Protein AF-A0A4U8UBH8-F1 (afdb_monomer_lite)

Structure (mmCIF, N/CA/C/O backbone):
data_AF-A0A4U8UBH8-F1
#
_entry.id   AF-A0A4U8UBH8-F1
#
loop_
_atom_site.group_PDB
_atom_site.id
_atom_site.type_symbol
_atom_site.label_atom_id
_atom_site.label_alt_id
_atom_site.label_comp_id
_atom_site.label_asym_id
_atom_site.label_entity_id
_atom_site.label_seq_id
_atom_site.pdbx_PDB_ins_code
_atom_site.Cartn_x
_atom_site.Cartn_y
_atom_site.Cartn_z
_atom_site.occupancy
_atom_site.B_iso_or_equiv
_atom_site.auth_seq_id
_atom_site.auth_comp_id
_atom_site.auth_asym_id
_atom_site.auth_atom_id
_atom_site.pdbx_PDB_model_num
ATOM 1 N N . MET A 1 1 ? -24.296 -61.291 74.585 1.00 35.28 1 MET A N 1
ATOM 2 C CA . MET A 1 1 ? 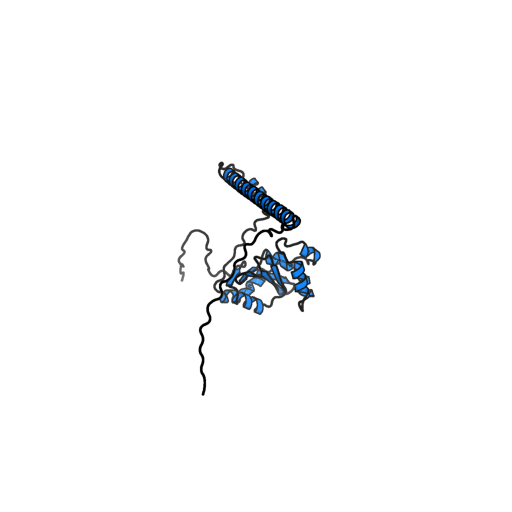-23.088 -61.078 73.759 1.00 35.28 1 MET A CA 1
ATOM 3 C C . MET A 1 1 ? -23.521 -60.636 72.359 1.00 35.28 1 MET A C 1
ATOM 5 O O . MET A 1 1 ? -24.477 -61.209 71.861 1.00 35.28 1 MET A O 1
ATOM 9 N N . SER A 1 2 ? -22.873 -59.578 71.843 1.00 32.22 2 SER A N 1
ATOM 10 C CA . SER A 1 2 ? -22.745 -59.004 70.472 1.00 32.22 2 SER A CA 1
ATOM 11 C C . SER A 1 2 ? -23.643 -59.501 69.316 1.00 32.22 2 SER A C 1
ATOM 13 O O . SER A 1 2 ? -23.723 -60.696 69.083 1.00 32.22 2 SER A O 1
ATOM 15 N N . ALA A 1 3 ? -24.407 -58.633 68.621 1.00 38.88 3 ALA A N 1
ATOM 16 C CA . ALA A 1 3 ? -24.059 -57.712 67.497 1.00 38.88 3 ALA A CA 1
ATOM 17 C C . ALA A 1 3 ? -23.825 -58.435 66.143 1.00 38.88 3 ALA A C 1
ATOM 19 O O . ALA A 1 3 ? -22.920 -59.251 66.042 1.00 38.88 3 ALA A O 1
ATOM 20 N N . THR A 1 4 ? -24.611 -58.214 65.074 1.00 38.31 4 THR A N 1
ATOM 21 C CA . THR A 1 4 ? -24.435 -57.182 64.005 1.00 38.31 4 THR A CA 1
ATOM 22 C C . THR A 1 4 ? -25.568 -57.355 62.948 1.00 38.31 4 THR A C 1
ATOM 24 O O . THR A 1 4 ? -25.901 -58.483 62.618 1.00 38.31 4 THR A O 1
ATOM 27 N N . LYS A 1 5 ? -26.413 -56.356 62.621 1.00 45.94 5 LYS A N 1
ATOM 28 C CA . LYS A 1 5 ? -26.380 -55.302 61.558 1.00 45.94 5 LYS A CA 1
ATOM 29 C C . LYS A 1 5 ? -26.363 -55.753 60.071 1.00 45.94 5 LYS A C 1
ATOM 31 O O . LYS A 1 5 ? -25.320 -56.175 59.601 1.00 45.94 5 LYS A O 1
ATOM 36 N N . ALA A 1 6 ? -27.459 -55.486 59.332 1.00 40.84 6 ALA A N 1
ATOM 37 C CA . ALA A 1 6 ? -27.548 -54.814 58.002 1.00 40.84 6 ALA A CA 1
ATOM 38 C C . ALA A 1 6 ? -29.006 -54.905 57.466 1.00 40.84 6 ALA A C 1
ATOM 40 O O . ALA A 1 6 ? -29.537 -55.994 57.315 1.00 40.84 6 ALA A O 1
ATOM 41 N N . LEU A 1 7 ? -29.788 -53.818 57.459 1.00 37.78 7 LEU A N 1
ATOM 42 C CA . LEU A 1 7 ? -29.986 -52.833 56.376 1.00 37.78 7 LEU A CA 1
ATOM 43 C C . LEU A 1 7 ? -30.902 -53.319 55.227 1.00 37.78 7 LEU A C 1
ATOM 45 O O . LEU A 1 7 ? -30.438 -53.967 54.303 1.00 37.78 7 LEU A O 1
ATOM 49 N N . ASN A 1 8 ? -32.178 -52.912 55.258 1.00 41.53 8 ASN A N 1
ATOM 50 C CA . ASN A 1 8 ? -32.970 -52.577 54.065 1.00 41.53 8 ASN A CA 1
ATOM 51 C C . ASN A 1 8 ? -34.143 -51.662 54.471 1.00 41.53 8 ASN A C 1
ATOM 53 O O . ASN A 1 8 ? -35.082 -52.088 55.139 1.00 41.53 8 ASN A O 1
ATOM 57 N N . LYS A 1 9 ? -34.042 -50.371 54.124 1.00 50.31 9 LYS A N 1
ATOM 58 C CA . LYS A 1 9 ? -35.094 -49.351 54.298 1.00 50.31 9 LYS A CA 1
ATOM 59 C C . LYS A 1 9 ? -36.095 -49.435 53.133 1.00 50.31 9 LYS A C 1
ATOM 61 O O . LYS A 1 9 ? -35.640 -49.569 51.998 1.00 50.31 9 LYS A O 1
ATOM 66 N N . PRO A 1 10 ? -37.410 -49.270 53.358 1.00 45.66 10 PRO A N 1
ATOM 67 C CA . PRO A 1 10 ? -38.373 -49.117 52.271 1.00 45.66 10 PRO A CA 1
ATOM 68 C C . PRO A 1 10 ? -38.335 -47.692 51.683 1.00 45.66 10 PRO A C 1
ATOM 70 O O . PRO A 1 10 ? -38.103 -46.720 52.406 1.00 45.66 10 PRO A O 1
ATOM 73 N N . LEU A 1 11 ? -38.542 -47.580 50.363 1.00 37.84 11 LEU A N 1
ATOM 74 C CA . LEU A 1 11 ? -38.645 -46.311 49.632 1.00 37.84 11 LEU A CA 1
ATOM 75 C C . LEU A 1 11 ? -39.849 -45.495 50.130 1.00 37.84 11 LEU A C 1
ATOM 77 O O . LEU A 1 11 ? -40.968 -46.000 50.180 1.00 37.84 11 LEU A O 1
ATOM 81 N N . ALA A 1 12 ? -39.621 -44.221 50.450 1.00 47.88 12 ALA A N 1
ATOM 82 C CA . ALA A 1 12 ? -40.683 -43.269 50.753 1.00 47.88 12 ALA A CA 1
ATOM 83 C C . ALA A 1 12 ? -41.471 -42.926 49.476 1.00 47.88 12 ALA A C 1
ATOM 85 O O . ALA A 1 12 ? -40.886 -42.531 48.466 1.00 47.88 12 ALA A O 1
ATOM 86 N N . GLN A 1 13 ? -42.794 -43.075 49.532 1.00 44.19 13 GLN A N 1
ATOM 87 C CA . GLN A 1 13 ? -43.720 -42.609 48.502 1.00 44.19 13 GLN A CA 1
ATOM 88 C C . GLN A 1 13 ? -43.740 -41.072 48.503 1.00 44.19 13 GLN A C 1
ATOM 90 O O . GLN A 1 13 ? -43.993 -40.456 49.538 1.00 44.19 13 GLN A O 1
ATOM 95 N N . LEU A 1 14 ? -43.433 -40.456 47.355 1.00 39.41 14 LEU A N 1
ATOM 96 C CA . LEU A 1 14 ? -43.574 -39.014 47.151 1.00 39.41 14 LEU A CA 1
ATOM 97 C C . LEU A 1 14 ? -45.056 -38.661 46.990 1.00 39.41 14 LEU A C 1
ATOM 99 O O . LEU A 1 14 ? -45.722 -39.130 46.070 1.00 39.41 14 LEU A O 1
ATOM 103 N N . ASP A 1 15 ? -45.534 -37.810 47.886 1.00 39.41 15 ASP A N 1
ATOM 104 C CA . ASP A 1 15 ? -46.899 -37.302 47.935 1.00 39.41 15 ASP A CA 1
ATOM 105 C C . ASP A 1 15 ? -47.036 -36.114 46.958 1.00 39.41 15 ASP A C 1
ATOM 107 O O . ASP A 1 15 ? -46.476 -35.035 47.182 1.00 39.41 15 ASP A O 1
ATOM 111 N N . PHE A 1 16 ? -47.718 -36.305 45.825 1.00 39.66 16 PHE A N 1
ATOM 112 C CA . PHE A 1 16 ? -47.937 -35.238 44.842 1.00 39.66 16 PHE A CA 1
ATOM 113 C C . PHE A 1 16 ? -49.162 -34.403 45.236 1.00 39.66 16 PHE A C 1
ATOM 115 O O . PHE A 1 16 ? -50.302 -34.788 44.980 1.00 39.66 16 PHE A O 1
ATOM 122 N N . LYS A 1 17 ? -48.938 -33.219 45.820 1.00 46.47 17 LYS A N 1
ATOM 123 C CA . LYS A 1 17 ? -49.996 -32.205 45.959 1.00 46.47 17 LYS A CA 1
ATOM 124 C C . LYS A 1 17 ? -50.421 -31.690 44.574 1.00 46.47 17 LYS A C 1
ATOM 126 O O . LYS A 1 17 ? -49.546 -31.346 43.776 1.00 46.47 17 LYS A O 1
ATOM 131 N N . PRO A 1 18 ? -51.728 -31.562 44.285 1.00 44.44 18 PRO A N 1
ATOM 132 C CA . PRO A 1 18 ? -52.183 -30.953 43.043 1.00 44.44 18 PRO A CA 1
ATOM 133 C C . PRO A 1 18 ? -51.878 -29.449 43.067 1.00 44.44 18 PRO A C 1
ATOM 135 O O . PRO A 1 18 ? -52.209 -28.756 44.030 1.00 44.44 18 PRO A O 1
ATOM 138 N N . LEU A 1 19 ? -51.254 -28.934 42.003 1.00 42.19 19 LEU A N 1
ATOM 139 C CA . LEU A 1 19 ? -51.094 -27.494 41.776 1.00 42.19 19 LEU A CA 1
ATOM 140 C C . LEU A 1 19 ? -52.466 -26.880 41.446 1.00 42.19 19 LEU A C 1
ATOM 142 O O . LEU A 1 19 ? -52.810 -26.661 40.287 1.00 42.19 19 LEU A O 1
ATOM 146 N N . SER A 1 20 ? -53.276 -26.608 42.463 1.00 49.06 20 SER A N 1
ATOM 147 C CA . SER A 1 20 ? -54.441 -25.739 42.319 1.00 49.06 20 SER A CA 1
ATOM 148 C C . SER A 1 20 ? -54.017 -24.283 42.530 1.00 49.06 20 SER A C 1
ATOM 150 O O . SER A 1 20 ? -53.676 -23.890 43.643 1.00 49.06 20 SER A O 1
ATOM 152 N N . ASN A 1 21 ? -54.117 -23.499 41.455 1.00 52.16 21 ASN A N 1
ATOM 153 C CA . ASN A 1 21 ? -54.273 -22.040 41.440 1.00 52.16 21 ASN A CA 1
ATOM 154 C C . ASN A 1 21 ? -53.066 -21.172 41.845 1.00 52.16 21 ASN A C 1
ATOM 156 O O . ASN A 1 21 ? -53.136 -20.422 42.809 1.00 52.16 21 ASN A O 1
ATOM 160 N N . GLU A 1 22 ? -52.021 -21.134 41.014 1.00 46.09 22 GLU A N 1
ATOM 161 C CA . GLU A 1 22 ? -51.168 -19.938 40.879 1.00 46.09 22 GLU A CA 1
ATOM 162 C C . GLU A 1 22 ? -50.729 -19.741 39.416 1.00 46.09 22 GLU A C 1
ATOM 164 O O . GLU A 1 22 ? -49.549 -19.803 39.083 1.00 46.09 22 GLU A O 1
ATOM 169 N N . ILE A 1 23 ? -51.666 -19.436 38.510 1.00 43.31 23 ILE A N 1
ATOM 170 C CA . ILE A 1 23 ? -51.286 -18.660 37.318 1.00 43.31 23 ILE A CA 1
ATOM 171 C C . ILE A 1 23 ? -51.222 -17.202 37.777 1.00 43.31 23 ILE A C 1
ATOM 173 O O . ILE A 1 23 ? -52.163 -16.427 37.611 1.00 43.31 23 ILE A O 1
ATOM 177 N N . LYS A 1 24 ? -50.118 -16.841 38.439 1.00 45.56 24 LYS A N 1
ATOM 178 C CA . LYS A 1 24 ? -49.763 -15.439 38.675 1.00 45.56 24 LYS A CA 1
ATOM 179 C C . LYS A 1 24 ? -49.652 -14.783 37.302 1.00 45.56 24 LYS A C 1
ATOM 181 O O . LYS A 1 24 ? -48.781 -15.138 36.511 1.00 45.56 24 LYS A O 1
ATOM 186 N N . ALA A 1 25 ? -50.579 -13.877 37.005 1.00 50.75 25 ALA A N 1
ATOM 187 C CA . ALA A 1 25 ? -50.570 -13.081 35.791 1.00 50.75 25 ALA A CA 1
ATOM 188 C C . ALA A 1 25 ? -49.177 -12.461 35.597 1.00 50.75 25 ALA A C 1
ATOM 190 O O . ALA A 1 25 ? -48.730 -11.651 36.411 1.00 50.75 25 ALA A O 1
ATOM 191 N N . LEU A 1 26 ? -48.484 -12.861 34.527 1.00 49.53 26 LEU A N 1
ATOM 192 C CA . LEU A 1 26 ? -47.269 -12.188 34.077 1.00 49.53 26 LEU A CA 1
ATOM 193 C C . LEU A 1 26 ? -47.583 -10.691 33.899 1.00 49.53 26 LEU A C 1
ATOM 195 O O . LEU A 1 26 ? -48.664 -10.352 33.406 1.00 49.53 26 LEU A O 1
ATOM 199 N N . PRO A 1 27 ? -46.683 -9.778 34.301 1.00 50.91 27 PRO A N 1
ATOM 200 C CA . PRO A 1 27 ? -46.983 -8.354 34.345 1.00 50.91 27 PRO A CA 1
ATOM 201 C C . PRO A 1 27 ? -47.376 -7.859 32.950 1.00 50.91 27 PRO A C 1
ATOM 203 O O . PRO A 1 27 ? -46.593 -7.953 32.004 1.00 50.91 27 PRO A O 1
ATOM 206 N N . TYR A 1 28 ? -48.580 -7.292 32.830 1.00 48.03 28 TYR A N 1
ATOM 207 C CA . TYR A 1 28 ? -49.183 -6.791 31.585 1.00 48.03 28 TYR A CA 1
ATOM 208 C C . TYR A 1 28 ? -48.251 -5.893 30.733 1.00 48.03 28 TYR A C 1
ATOM 210 O O . TYR A 1 28 ? -48.411 -5.818 29.516 1.00 48.03 28 TYR A O 1
ATOM 218 N N . LYS A 1 29 ? -47.224 -5.266 31.332 1.00 50.78 29 LYS A N 1
ATOM 219 C CA . LYS A 1 29 ? -46.203 -4.460 30.633 1.00 50.78 29 LYS A CA 1
ATOM 220 C C . LYS A 1 29 ? -45.196 -5.278 29.807 1.00 50.78 29 LYS A C 1
ATOM 222 O O . LYS A 1 29 ? -44.799 -4.824 28.737 1.00 50.78 29 LYS A O 1
ATOM 227 N N . ALA A 1 30 ? -44.808 -6.479 30.247 1.00 50.56 30 ALA A N 1
ATOM 228 C CA . ALA A 1 30 ? -43.883 -7.337 29.494 1.00 50.56 30 ALA A CA 1
ATOM 229 C C . ALA A 1 30 ? -44.532 -7.873 28.203 1.00 50.56 30 ALA A C 1
ATOM 231 O O . ALA A 1 30 ? -43.881 -7.983 27.167 1.00 50.56 30 ALA A O 1
ATOM 232 N N . ASN A 1 31 ? -45.844 -8.120 28.246 1.00 56.44 31 ASN A N 1
ATOM 233 C CA . ASN A 1 31 ? -46.616 -8.607 27.104 1.00 56.44 31 ASN A CA 1
ATOM 234 C C . ASN A 1 31 ? -46.846 -7.505 26.045 1.00 56.44 31 ASN A C 1
ATOM 236 O O . ASN A 1 31 ? -46.787 -7.762 24.844 1.00 56.44 31 ASN A O 1
ATOM 240 N N . ALA A 1 32 ? -47.027 -6.249 26.473 1.00 59.69 32 ALA A N 1
ATOM 241 C CA . ALA A 1 32 ? -47.148 -5.109 25.561 1.00 59.69 32 ALA A CA 1
ATOM 242 C C . ALA A 1 32 ? -45.845 -4.831 24.787 1.00 59.69 32 ALA A C 1
ATOM 244 O O . ALA A 1 32 ? -45.892 -4.649 23.570 1.00 59.69 32 ALA A O 1
ATOM 245 N N . ASN A 1 33 ? -44.690 -4.870 25.464 1.00 65.88 33 ASN A N 1
ATOM 246 C CA . ASN A 1 33 ? -43.385 -4.677 24.822 1.00 65.88 33 ASN A CA 1
ATOM 247 C C . ASN A 1 33 ? -43.039 -5.821 23.862 1.00 65.88 33 ASN A C 1
ATOM 249 O O . ASN A 1 33 ? -42.561 -5.564 22.760 1.00 65.88 33 ASN A O 1
ATOM 253 N N . LEU A 1 34 ? -43.349 -7.069 24.228 1.00 64.31 34 LEU A N 1
ATOM 254 C CA . LEU A 1 34 ? -43.158 -8.212 23.334 1.00 64.31 34 LEU A CA 1
ATOM 255 C C . LEU A 1 34 ? -44.047 -8.102 22.085 1.00 64.31 34 LEU A C 1
ATOM 257 O O . LEU A 1 34 ? -43.580 -8.310 20.967 1.00 64.31 34 LEU A O 1
ATOM 261 N N . LYS A 1 35 ? -45.312 -7.699 22.250 1.00 71.00 35 LYS A N 1
ATOM 262 C CA . LYS A 1 35 ? -46.246 -7.486 21.136 1.00 71.00 35 LYS A CA 1
ATOM 263 C C . LYS A 1 35 ? -45.817 -6.334 20.224 1.00 71.00 35 LYS A C 1
ATOM 265 O O . LYS A 1 35 ? -45.990 -6.432 19.012 1.00 71.00 35 LYS A O 1
ATOM 270 N N . ALA A 1 36 ? -45.266 -5.258 20.784 1.00 72.44 36 ALA A N 1
ATOM 271 C CA . ALA A 1 36 ? -44.704 -4.156 20.007 1.00 72.44 36 ALA A CA 1
ATOM 272 C C . ALA A 1 36 ? -43.463 -4.603 19.218 1.00 72.44 36 ALA A C 1
ATOM 274 O O . ALA A 1 36 ? -43.370 -4.324 18.027 1.00 72.44 36 ALA A O 1
ATOM 275 N N . HIS A 1 37 ? -42.569 -5.372 19.843 1.00 68.44 37 HIS A N 1
ATOM 276 C CA . HIS A 1 37 ? -41.366 -5.882 19.189 1.00 68.44 37 HIS A CA 1
ATOM 277 C C . HIS A 1 37 ? -41.683 -6.867 18.052 1.00 68.44 37 HIS A C 1
ATOM 279 O O . HIS A 1 37 ? -41.109 -6.773 16.973 1.00 68.44 37 HIS A O 1
ATOM 285 N N . LEU A 1 38 ? -42.666 -7.752 18.243 1.00 69.38 38 LEU A N 1
ATOM 286 C CA . LEU A 1 38 ? -43.138 -8.659 17.189 1.00 69.38 38 LEU A CA 1
ATOM 287 C C . LEU A 1 38 ? -43.772 -7.909 16.006 1.00 69.38 38 LEU A C 1
ATOM 289 O O . LEU A 1 38 ? -43.619 -8.326 14.861 1.00 69.38 38 LEU A O 1
ATOM 293 N N . ARG A 1 39 ? -44.466 -6.791 16.261 1.00 76.62 39 ARG A N 1
ATOM 294 C CA . ARG A 1 39 ? -45.000 -5.930 15.193 1.00 76.62 39 ARG A CA 1
ATOM 295 C C . ARG A 1 39 ? -43.886 -5.258 14.397 1.00 76.62 39 ARG A C 1
ATOM 297 O O . ARG A 1 39 ? -43.978 -5.231 13.177 1.00 76.62 39 ARG A O 1
ATOM 304 N N . ASP A 1 40 ? -42.852 -4.768 15.075 1.00 80.81 40 ASP A N 1
ATOM 305 C CA . ASP A 1 40 ? -41.688 -4.136 14.442 1.00 80.81 40 ASP A CA 1
ATOM 306 C C . ASP A 1 40 ? -40.894 -5.132 13.577 1.00 80.81 40 ASP A C 1
ATOM 308 O O . ASP A 1 40 ? -40.540 -4.833 12.440 1.00 80.81 40 ASP A O 1
ATOM 312 N N . ILE A 1 41 ? -40.700 -6.364 14.063 1.00 76.56 41 ILE A N 1
ATOM 313 C CA . ILE A 1 41 ? -40.068 -7.443 13.285 1.00 76.56 41 ILE A CA 1
ATOM 314 C C . ILE A 1 41 ? -40.897 -7.780 12.041 1.00 76.56 41 ILE A C 1
ATOM 316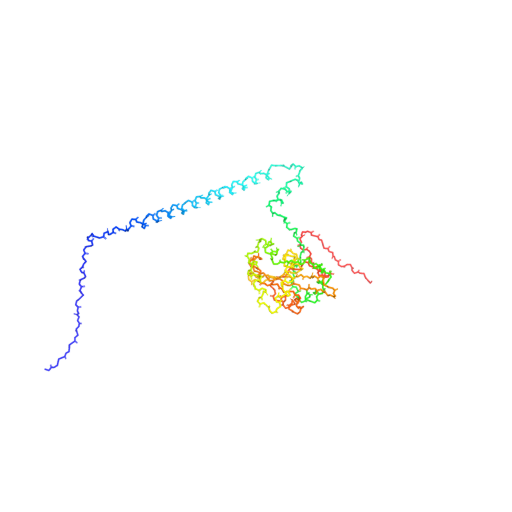 O O . ILE A 1 41 ? -40.345 -7.896 10.947 1.00 76.56 41 ILE A O 1
ATOM 320 N N . ASN A 1 42 ? -42.219 -7.903 12.179 1.00 78.81 42 ASN A N 1
ATOM 321 C CA . ASN A 1 42 ? -43.089 -8.193 11.040 1.00 78.81 42 ASN A CA 1
ATOM 322 C C . ASN A 1 42 ? -43.102 -7.047 10.017 1.00 78.81 42 ASN A C 1
ATOM 324 O O . ASN A 1 42 ? -43.069 -7.314 8.820 1.00 78.81 42 ASN A O 1
ATOM 328 N N . ALA A 1 43 ? -43.094 -5.790 10.471 1.00 81.88 43 ALA A N 1
ATOM 329 C CA . ALA A 1 43 ? -43.008 -4.624 9.593 1.00 81.88 43 ALA A CA 1
ATOM 330 C C . ALA A 1 43 ? -41.702 -4.626 8.784 1.00 81.88 43 ALA A C 1
ATOM 332 O O . ALA A 1 43 ? -41.747 -4.586 7.559 1.00 81.88 43 ALA A O 1
ATOM 333 N N . LYS A 1 44 ? -40.556 -4.818 9.450 1.00 82.88 44 LYS A N 1
ATOM 334 C CA . LYS A 1 44 ? -39.240 -4.921 8.794 1.00 82.88 44 LYS A CA 1
ATOM 335 C C . LYS A 1 44 ? -39.150 -6.089 7.813 1.00 82.88 44 LYS A C 1
ATOM 337 O O . LYS A 1 44 ? -38.492 -5.991 6.782 1.00 82.88 44 LYS A O 1
ATOM 342 N N . THR A 1 45 ? -39.813 -7.201 8.124 1.00 78.06 45 THR A N 1
ATOM 343 C CA . THR A 1 45 ? -39.851 -8.375 7.239 1.00 78.06 45 THR A CA 1
ATOM 344 C C . THR A 1 45 ? -40.668 -8.093 5.977 1.00 78.06 45 THR A C 1
ATOM 346 O O . THR A 1 45 ? -40.269 -8.506 4.890 1.00 78.06 45 THR A O 1
ATOM 349 N N . ASN A 1 46 ? -41.775 -7.357 6.102 1.00 81.25 46 ASN A N 1
ATOM 350 C CA . ASN A 1 46 ? -42.584 -6.944 4.956 1.00 81.25 46 ASN A CA 1
ATOM 351 C C . ASN A 1 46 ? -41.857 -5.898 4.098 1.00 81.25 46 ASN A C 1
ATOM 353 O O . ASN A 1 46 ? -41.793 -6.073 2.889 1.00 81.25 46 ASN A O 1
ATOM 357 N N . GLU A 1 47 ? -41.212 -4.898 4.709 1.00 83.56 47 GLU A N 1
ATOM 358 C CA . GLU A 1 47 ? -40.388 -3.910 3.988 1.00 83.56 47 GLU A CA 1
ATOM 359 C C . GLU A 1 47 ? -39.256 -4.574 3.187 1.00 83.56 47 GLU A C 1
ATOM 361 O O . GLU A 1 47 ? -38.978 -4.199 2.044 1.00 83.56 47 GLU A O 1
ATOM 366 N N . LEU A 1 48 ? -38.625 -5.607 3.757 1.00 83.38 48 LEU A N 1
ATOM 367 C CA . LEU A 1 48 ? -37.624 -6.406 3.054 1.00 83.38 48 LEU A CA 1
ATOM 368 C C . LEU A 1 48 ? -38.238 -7.180 1.878 1.00 83.38 48 LEU A C 1
ATOM 370 O O . LEU A 1 48 ? -37.634 -7.241 0.806 1.00 83.38 48 LEU A O 1
ATOM 374 N N . LEU A 1 49 ? -39.417 -7.779 2.061 1.00 78.81 49 LEU A N 1
ATOM 375 C CA . LEU A 1 49 ? -40.094 -8.544 1.013 1.00 78.81 49 LEU A CA 1
ATOM 376 C C . LEU A 1 49 ? -40.537 -7.647 -0.152 1.00 78.81 49 LEU A C 1
ATOM 378 O O . LEU A 1 49 ? -40.355 -8.032 -1.310 1.00 78.81 49 LEU A O 1
ATOM 382 N N . ASP A 1 50 ? -41.037 -6.452 0.155 1.00 82.56 50 ASP A N 1
ATOM 383 C CA . ASP A 1 50 ? -41.413 -5.433 -0.826 1.00 82.56 50 ASP A CA 1
ATOM 384 C C . ASP A 1 50 ? -40.180 -4.962 -1.604 1.00 82.56 50 ASP A C 1
ATOM 386 O O . ASP A 1 50 ? -40.172 -5.015 -2.835 1.00 82.56 50 ASP A O 1
ATOM 390 N N . SER A 1 51 ? -39.079 -4.670 -0.902 1.00 76.62 51 SER A N 1
ATOM 391 C CA . SER A 1 51 ? -37.791 -4.336 -1.528 1.00 76.62 51 SER A CA 1
ATOM 392 C C . SER A 1 51 ? -37.311 -5.456 -2.462 1.00 76.62 51 SER A C 1
ATOM 394 O O . SER A 1 51 ? -36.909 -5.213 -3.600 1.00 76.62 51 SER A O 1
ATOM 396 N N . MET A 1 52 ? -37.388 -6.721 -2.032 1.00 78.44 52 MET A N 1
ATOM 397 C CA . MET A 1 52 ? -37.020 -7.868 -2.872 1.00 78.44 52 MET A CA 1
ATOM 398 C C . MET A 1 52 ? -37.926 -8.022 -4.100 1.00 78.44 52 MET A C 1
ATOM 400 O O . MET A 1 52 ? -37.466 -8.493 -5.148 1.00 78.44 52 MET A O 1
ATOM 404 N N . GLN A 1 53 ? -39.206 -7.670 -3.987 1.00 77.25 53 GLN A N 1
ATOM 405 C CA . GLN A 1 53 ? -40.141 -7.714 -5.104 1.00 77.25 53 GLN A CA 1
ATOM 406 C C . GLN A 1 53 ? -39.873 -6.582 -6.101 1.00 77.25 53 GLN A C 1
ATOM 408 O O . GLN A 1 53 ? -39.873 -6.841 -7.308 1.00 77.25 53 GLN A O 1
ATOM 413 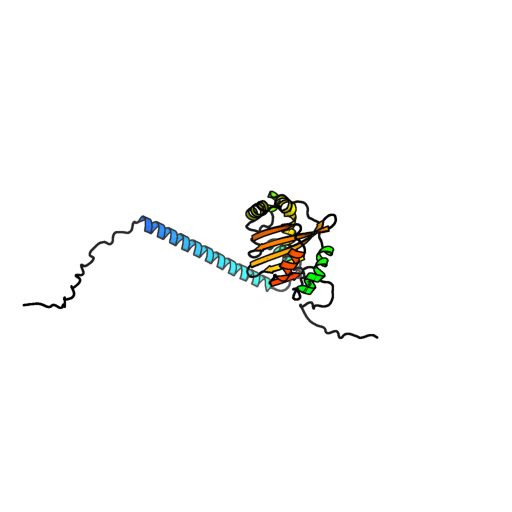N N . GLU A 1 54 ? -39.559 -5.380 -5.618 1.00 73.19 54 GLU A N 1
ATOM 414 C CA . GLU A 1 54 ? -39.083 -4.266 -6.439 1.00 73.19 54 GLU A CA 1
ATOM 415 C C . GLU A 1 54 ? -37.818 -4.662 -7.206 1.00 73.19 54 GLU A C 1
ATOM 417 O O . GLU A 1 54 ? -37.813 -4.596 -8.433 1.00 73.19 54 GLU A O 1
ATOM 422 N N . PHE A 1 55 ? -36.804 -5.232 -6.543 1.00 71.50 55 PHE A N 1
ATOM 423 C CA . PHE A 1 55 ? -35.593 -5.718 -7.221 1.00 71.50 55 PHE A CA 1
ATOM 424 C C . PHE A 1 55 ? -35.890 -6.748 -8.316 1.00 71.50 55 PHE A C 1
ATOM 426 O O . PHE A 1 55 ? -35.303 -6.697 -9.403 1.00 71.50 55 PHE A O 1
ATOM 433 N N . LYS A 1 56 ? -36.807 -7.691 -8.067 1.00 69.19 56 LYS A N 1
ATOM 434 C CA . LYS A 1 56 ? -37.221 -8.682 -9.073 1.00 69.19 56 LYS A CA 1
ATOM 435 C C . LYS A 1 56 ? -37.924 -8.027 -10.260 1.00 69.19 56 LYS A C 1
ATOM 437 O O . LYS A 1 56 ? -37.693 -8.457 -11.390 1.00 69.19 56 LYS A O 1
ATOM 442 N N . ASN A 1 57 ? -38.766 -7.027 -10.018 1.00 70.88 57 ASN A N 1
ATOM 443 C CA . ASN A 1 57 ? -39.481 -6.305 -11.067 1.00 70.88 57 ASN A CA 1
ATOM 444 C C . ASN A 1 57 ? -38.510 -5.459 -11.901 1.00 70.88 57 ASN A C 1
ATOM 446 O O . ASN A 1 57 ? -38.479 -5.624 -13.117 1.00 70.88 57 ASN A O 1
ATOM 450 N N . THR A 1 58 ? -37.610 -4.710 -11.262 1.00 63.78 58 THR A N 1
ATOM 451 C CA . THR A 1 58 ? -36.547 -3.944 -11.931 1.00 63.78 58 THR A CA 1
ATOM 452 C C . THR A 1 58 ? -35.637 -4.851 -12.763 1.00 63.78 58 THR A C 1
ATOM 454 O O . THR A 1 58 ? -35.312 -4.547 -13.906 1.00 63.78 58 THR A O 1
ATOM 457 N N . THR A 1 59 ? -35.278 -6.033 -12.249 1.00 58.88 59 THR A N 1
ATOM 458 C CA . THR A 1 59 ? -34.466 -7.007 -13.003 1.00 58.88 59 THR A CA 1
ATOM 459 C C . THR A 1 59 ? -35.216 -7.563 -14.220 1.00 58.88 59 THR A C 1
ATOM 461 O O . THR A 1 59 ? -34.607 -7.823 -15.261 1.00 58.88 59 THR A O 1
ATOM 464 N N . LYS A 1 60 ? -36.535 -7.767 -14.111 1.00 65.38 60 LYS A N 1
ATOM 465 C CA . LYS A 1 60 ? -37.378 -8.183 -15.241 1.00 65.38 60 LYS A CA 1
ATOM 466 C C . LYS A 1 60 ? -37.500 -7.074 -16.281 1.00 65.38 60 LYS A C 1
ATOM 468 O O . LYS A 1 60 ? -37.383 -7.384 -17.460 1.00 65.38 60 LYS A O 1
ATOM 473 N N . GLU A 1 61 ? -37.668 -5.822 -15.862 1.00 57.91 61 GLU A N 1
ATOM 474 C CA . GLU A 1 61 ? -37.688 -4.658 -16.756 1.00 57.91 61 GLU A CA 1
ATOM 475 C C . GLU A 1 61 ? -36.360 -4.507 -17.505 1.00 57.91 61 GLU A C 1
ATOM 477 O O . GLU A 1 61 ? -36.369 -4.443 -18.731 1.00 57.91 61 GLU A O 1
ATOM 482 N N . ILE A 1 62 ? -35.217 -4.593 -16.815 1.00 57.66 62 ILE A N 1
ATOM 483 C CA . ILE A 1 62 ? -33.882 -4.563 -17.443 1.00 57.66 62 ILE A CA 1
ATOM 484 C C . ILE A 1 62 ? -33.724 -5.691 -18.478 1.00 57.66 62 ILE A C 1
ATOM 486 O O . ILE A 1 62 ? -33.220 -5.466 -19.579 1.00 57.66 62 ILE A O 1
ATOM 490 N N . LYS A 1 63 ? -34.192 -6.909 -18.170 1.00 58.03 63 LYS A N 1
ATOM 491 C CA . LYS A 1 63 ? -34.160 -8.033 -19.124 1.00 58.03 63 LYS A CA 1
ATOM 492 C C . LYS A 1 63 ? -35.087 -7.830 -20.323 1.00 58.03 63 LYS A C 1
ATOM 494 O O . LYS A 1 63 ? -34.755 -8.295 -21.410 1.00 58.03 63 LYS A O 1
ATOM 499 N N . LEU A 1 64 ? -36.230 -7.168 -20.136 1.00 53.28 64 LEU A N 1
ATOM 500 C CA . LEU A 1 64 ? -37.186 -6.883 -21.208 1.00 53.28 64 LEU A CA 1
ATOM 501 C C . LEU A 1 64 ? -36.676 -5.774 -22.141 1.00 53.28 64 LEU A C 1
ATOM 503 O O . LEU A 1 64 ? -36.878 -5.857 -23.351 1.00 53.28 64 LEU A O 1
ATOM 507 N N . LEU A 1 65 ? -35.962 -4.784 -21.593 1.00 47.28 65 LEU A N 1
ATOM 508 C CA . LEU A 1 65 ? -35.294 -3.725 -22.356 1.00 47.28 65 LEU A CA 1
ATOM 509 C C . LEU A 1 65 ? -34.164 -4.281 -23.240 1.00 47.28 65 LEU A C 1
ATOM 511 O O . LEU A 1 65 ? -34.016 -3.852 -24.378 1.00 47.28 65 LEU A O 1
ATOM 515 N N . ALA A 1 66 ? -33.440 -5.305 -22.777 1.00 47.69 66 ALA A N 1
ATOM 516 C CA . ALA A 1 66 ? -32.350 -5.924 -23.535 1.00 47.69 66 ALA A CA 1
ATOM 517 C C . ALA A 1 66 ? -32.799 -6.823 -24.714 1.00 47.69 66 ALA A C 1
ATOM 519 O O . ALA A 1 66 ? -31.958 -7.218 -25.521 1.00 47.69 66 ALA A O 1
ATOM 520 N N . TYR A 1 67 ? -34.090 -7.178 -24.829 1.00 41.19 67 TYR A N 1
ATOM 521 C CA . TYR A 1 67 ? -34.582 -8.161 -25.817 1.00 41.19 67 TYR A CA 1
ATOM 522 C C . TYR A 1 67 ? -35.416 -7.577 -26.973 1.00 41.19 67 TYR A C 1
ATOM 524 O O . TYR A 1 67 ? -35.812 -8.314 -27.879 1.00 41.19 67 TYR A O 1
ATOM 532 N N . ASN A 1 68 ? -35.634 -6.261 -27.008 1.00 43.78 68 ASN A N 1
ATOM 533 C CA . ASN A 1 68 ? -36.273 -5.584 -28.139 1.00 43.78 68 ASN A CA 1
ATOM 534 C C . ASN A 1 68 ? -35.194 -5.005 -29.080 1.00 43.78 68 ASN A C 1
ATOM 536 O O . ASN A 1 68 ? -34.670 -3.939 -28.806 1.00 43.78 68 ASN A O 1
ATOM 540 N N . LYS A 1 69 ? -34.865 -5.764 -30.144 1.00 41.22 69 LYS A N 1
ATOM 541 C CA . LYS A 1 69 ? -34.072 -5.496 -31.383 1.00 41.22 69 LYS A CA 1
ATOM 542 C C . LYS A 1 69 ? -33.224 -4.200 -31.542 1.00 41.22 69 LYS A C 1
ATOM 544 O O . LYS A 1 69 ? -33.642 -3.113 -31.168 1.00 41.22 69 LYS A O 1
ATOM 549 N N . PRO A 1 70 ? -32.079 -4.292 -32.259 1.00 42.69 70 PRO A N 1
ATOM 550 C CA . PRO A 1 70 ? -31.006 -3.302 -32.228 1.00 42.69 70 PRO A CA 1
ATOM 551 C C . PRO A 1 70 ? -31.414 -2.020 -32.959 1.00 42.69 70 PRO A C 1
ATOM 553 O O . PRO A 1 70 ? -31.584 -2.010 -34.176 1.00 42.69 70 PRO A O 1
ATOM 556 N N . SER A 1 71 ? -31.554 -0.936 -32.206 1.00 41.56 71 SER A N 1
ATOM 557 C CA . SER A 1 71 ? -31.611 0.422 -32.738 1.00 41.56 71 SER A CA 1
ATOM 558 C C . SER A 1 71 ? -30.209 1.014 -32.639 1.00 41.56 71 SER A C 1
ATOM 560 O O . SER A 1 71 ? -29.617 1.026 -31.564 1.00 41.56 71 SER A O 1
ATOM 562 N N . GLU A 1 72 ? -29.694 1.496 -33.766 1.00 47.56 72 GLU A N 1
ATOM 563 C CA . GLU A 1 72 ? -28.395 2.138 -33.981 1.00 47.56 72 GLU A CA 1
ATOM 564 C C . GLU A 1 72 ? -28.161 3.353 -33.064 1.00 47.56 72 GLU A C 1
ATOM 566 O O . GLU A 1 72 ? -28.219 4.479 -33.525 1.00 47.56 72 GLU A O 1
ATOM 571 N N . ASN A 1 73 ? -27.923 3.174 -31.762 1.00 46.50 73 ASN A N 1
ATOM 572 C CA . ASN A 1 73 ? -27.589 4.269 -30.837 1.00 46.50 73 ASN A CA 1
ATOM 573 C C . ASN A 1 73 ? -26.747 3.772 -29.644 1.00 46.50 73 ASN A C 1
ATOM 575 O O . ASN A 1 73 ? -26.987 4.123 -28.491 1.00 46.50 73 ASN A O 1
ATOM 579 N N . ASN A 1 74 ? -25.704 2.984 -29.923 1.00 43.88 74 ASN A N 1
ATOM 580 C CA . ASN A 1 74 ? -24.801 2.410 -28.911 1.00 43.88 74 ASN A CA 1
ATOM 581 C C . ASN A 1 74 ? -23.974 3.449 -28.121 1.00 43.88 74 ASN A C 1
ATOM 583 O O . ASN A 1 74 ? -23.255 3.078 -27.201 1.00 43.88 74 ASN A O 1
ATOM 587 N N . ALA A 1 75 ? -24.032 4.736 -28.473 1.00 46.28 75 ALA A N 1
ATOM 588 C CA . ALA A 1 75 ? -23.272 5.786 -27.793 1.00 46.28 75 ALA A CA 1
ATOM 589 C C . ALA A 1 75 ? -24.030 6.413 -26.609 1.00 46.28 75 ALA A C 1
ATOM 591 O O . ALA A 1 75 ? -23.410 6.821 -25.635 1.00 46.28 75 ALA A O 1
ATOM 592 N N . VAL A 1 76 ? -25.365 6.475 -26.663 1.00 50.47 76 VAL A N 1
ATOM 593 C CA . VAL A 1 76 ? -26.165 7.240 -25.684 1.00 50.47 76 VAL A CA 1
ATOM 594 C C . VAL A 1 76 ? -26.540 6.399 -24.458 1.00 50.47 76 VAL A C 1
ATOM 596 O O . VAL A 1 76 ? -26.718 6.926 -23.361 1.00 50.47 76 VAL A O 1
ATOM 599 N N . GLU A 1 77 ? -26.647 5.081 -24.625 1.00 45.16 77 GLU A N 1
ATOM 600 C CA . GLU A 1 77 ? -27.067 4.171 -23.553 1.00 45.16 77 GLU A CA 1
ATOM 601 C C . GLU A 1 77 ? -25.907 3.776 -22.623 1.00 45.16 77 GLU A C 1
ATOM 603 O O . GLU A 1 77 ? -26.101 3.613 -21.418 1.00 45.16 77 GLU A O 1
ATOM 608 N N . VAL A 1 78 ? -24.681 3.731 -23.158 1.00 46.62 78 VAL A N 1
ATOM 609 C CA . VAL A 1 78 ? -23.449 3.519 -22.379 1.00 46.62 78 VAL A CA 1
ATOM 610 C C . VAL A 1 78 ? -23.217 4.691 -21.418 1.00 46.62 78 VAL A C 1
ATOM 612 O O . VAL A 1 78 ? -22.923 4.469 -20.247 1.00 46.62 78 VAL A O 1
ATOM 615 N N . ASP A 1 79 ? -23.478 5.922 -21.864 1.00 47.34 79 ASP A N 1
ATOM 616 C CA . ASP A 1 79 ? -23.307 7.148 -21.072 1.00 47.34 79 ASP A CA 1
ATOM 617 C C . ASP A 1 79 ? -24.226 7.199 -19.838 1.00 47.34 79 ASP A C 1
ATOM 619 O O . ASP A 1 79 ? -23.831 7.631 -18.753 1.00 47.34 79 ASP A O 1
ATOM 623 N N . ARG A 1 80 ? -25.466 6.708 -19.962 1.00 50.41 80 ARG A N 1
ATOM 624 C CA . ARG A 1 80 ? -26.430 6.699 -18.847 1.00 50.41 80 ARG A CA 1
ATOM 625 C C . ARG A 1 80 ? -26.091 5.660 -17.780 1.00 50.41 80 ARG A C 1
ATOM 627 O O . ARG A 1 80 ? -26.329 5.923 -16.604 1.00 50.41 80 ARG A O 1
ATOM 634 N N . LEU A 1 81 ? -25.513 4.520 -18.165 1.00 45.09 81 LEU A N 1
ATOM 635 C CA . LEU A 1 81 ? -25.067 3.495 -17.217 1.00 45.09 81 LEU A CA 1
ATOM 636 C C . LEU A 1 81 ? -23.775 3.918 -16.492 1.00 45.09 81 LEU A C 1
ATOM 638 O O . LEU A 1 81 ? -23.641 3.690 -15.289 1.00 45.09 81 LEU A O 1
ATOM 642 N N . SER A 1 82 ? -22.857 4.589 -17.198 1.00 45.53 82 SER A N 1
ATOM 643 C CA . SER A 1 82 ? -21.620 5.148 -16.628 1.00 45.53 82 SER A CA 1
ATOM 644 C C . SER A 1 82 ? -21.887 6.222 -15.570 1.00 45.53 82 SER A C 1
ATOM 646 O O . SER A 1 82 ? -21.194 6.270 -14.556 1.00 45.53 82 SER A O 1
ATOM 648 N N . ASN A 1 83 ? -22.937 7.026 -15.753 1.00 46.28 83 ASN A N 1
ATOM 649 C CA . ASN A 1 83 ? -23.325 8.063 -14.793 1.00 46.28 83 ASN A CA 1
ATOM 650 C C . ASN A 1 83 ? -23.923 7.511 -13.483 1.00 46.28 83 ASN A C 1
ATOM 652 O O . ASN A 1 83 ? -23.938 8.224 -12.483 1.00 46.28 83 ASN A O 1
ATOM 656 N N . VAL A 1 84 ? -24.400 6.259 -13.465 1.00 48.75 84 VAL A N 1
ATOM 657 C CA . VAL A 1 84 ? -24.993 5.610 -12.275 1.00 48.75 84 VAL A CA 1
ATOM 658 C C . VAL A 1 84 ? -23.995 4.695 -11.553 1.00 48.75 84 VAL A C 1
ATOM 660 O O . VAL A 1 84 ? -24.093 4.524 -10.341 1.00 48.75 84 VAL A O 1
ATOM 663 N N . LEU A 1 85 ? -23.020 4.121 -12.265 1.00 45.00 85 LEU A N 1
ATOM 664 C CA . LEU A 1 85 ? -22.072 3.142 -11.711 1.00 45.00 85 LEU A CA 1
ATOM 665 C C . LEU A 1 85 ? -20.702 3.723 -11.325 1.00 45.00 85 LEU A C 1
ATOM 667 O O . LEU A 1 85 ? -19.843 2.983 -10.846 1.00 45.00 85 LEU A O 1
ATOM 671 N N . GLY A 1 86 ? -20.485 5.027 -11.521 1.00 44.47 86 GLY A N 1
ATOM 672 C CA . GLY A 1 86 ? -19.132 5.575 -11.563 1.00 44.47 86 GLY A CA 1
ATOM 673 C C . GLY A 1 86 ? -18.364 5.002 -12.759 1.00 44.47 86 GLY A C 1
ATOM 674 O O . GLY A 1 86 ? -18.776 4.026 -13.389 1.00 44.47 86 GLY A O 1
ATOM 675 N N . GLU A 1 87 ? -17.245 5.617 -13.127 1.00 39.78 87 GLU A N 1
ATOM 676 C CA . GLU A 1 87 ? -16.382 5.068 -14.174 1.00 39.78 87 GLU A CA 1
ATOM 677 C C . GLU A 1 87 ? -16.019 3.617 -13.825 1.00 39.78 87 GLU A C 1
ATOM 679 O O . GLU A 1 87 ? -15.291 3.379 -12.863 1.00 39.78 87 GLU A O 1
ATOM 684 N N . ILE A 1 88 ? -16.511 2.637 -14.593 1.00 41.53 88 ILE A N 1
ATOM 685 C CA . ILE A 1 88 ? -15.987 1.270 -14.536 1.00 41.53 88 ILE A CA 1
ATOM 686 C C . ILE A 1 88 ? -14.509 1.414 -14.909 1.00 41.53 88 ILE A C 1
ATOM 688 O O . ILE A 1 88 ? -14.221 1.783 -16.055 1.00 41.53 88 ILE A O 1
ATOM 692 N N . PRO A 1 89 ? -13.556 1.200 -13.981 1.00 44.12 89 PRO A N 1
ATOM 693 C CA . PRO A 1 89 ? -12.157 1.382 -14.308 1.00 44.12 89 PRO A CA 1
ATOM 694 C C . PRO A 1 89 ? -11.837 0.404 -15.433 1.00 44.12 89 PRO A C 1
ATOM 696 O O . PRO A 1 89 ? -12.023 -0.804 -15.279 1.00 44.12 89 PRO A O 1
ATOM 699 N N . LYS A 1 90 ? -11.392 0.927 -16.585 1.00 47.34 90 LYS A N 1
ATOM 700 C CA . LYS A 1 90 ? -10.822 0.107 -17.660 1.00 47.34 90 LYS A CA 1
ATOM 701 C C . LYS A 1 90 ? -9.859 -0.877 -17.002 1.00 47.34 90 LYS A C 1
ATOM 703 O O . LYS A 1 90 ? -8.888 -0.441 -16.382 1.00 47.34 90 LYS A O 1
ATOM 708 N N . THR A 1 91 ? -10.150 -2.173 -17.087 1.00 66.94 91 THR A N 1
ATOM 709 C CA . THR A 1 91 ? -9.312 -3.224 -16.503 1.00 66.94 91 THR A CA 1
ATOM 710 C C . THR A 1 91 ? -7.914 -3.088 -17.086 1.00 66.94 91 THR A C 1
ATOM 712 O O . THR A 1 91 ? -7.703 -3.350 -18.270 1.00 66.94 91 THR A O 1
ATOM 715 N N . ARG A 1 92 ? -6.975 -2.591 -16.275 1.00 82.31 92 ARG A N 1
ATOM 716 C CA . ARG A 1 92 ? -5.576 -2.429 -16.670 1.00 82.31 92 ARG A CA 1
ATOM 717 C C . ARG A 1 92 ? -5.002 -3.817 -16.917 1.00 82.31 92 ARG A C 1
ATOM 719 O O . ARG A 1 92 ? -5.160 -4.695 -16.075 1.00 82.31 92 ARG A O 1
ATOM 726 N N . GLU A 1 93 ? -4.346 -4.005 -18.058 1.00 87.88 93 GLU A N 1
ATOM 727 C CA . GLU A 1 93 ? -3.641 -5.253 -18.349 1.00 87.88 93 GLU A CA 1
ATOM 728 C C . GLU A 1 93 ? -2.606 -5.538 -17.255 1.00 87.88 93 GLU A C 1
ATOM 730 O O . GLU A 1 93 ? -1.881 -4.639 -16.813 1.00 87.88 93 GLU A O 1
ATOM 735 N N . TYR A 1 94 ? -2.550 -6.791 -16.814 1.00 92.06 94 TYR A N 1
ATOM 736 C CA . TYR A 1 94 ? -1.614 -7.251 -15.800 1.00 92.06 94 TYR A CA 1
ATOM 737 C C . TYR A 1 94 ? -1.076 -8.635 -16.142 1.00 92.06 94 TYR A C 1
ATOM 739 O O . TYR A 1 94 ? -1.696 -9.410 -16.868 1.00 92.06 94 TYR A O 1
ATOM 747 N N . GLN A 1 95 ? 0.088 -8.944 -15.583 1.00 92.50 95 GLN A N 1
ATOM 748 C CA . GLN A 1 95 ? 0.718 -10.255 -15.648 1.00 92.50 95 GLN A CA 1
ATOM 749 C C . GLN A 1 95 ? 0.637 -10.911 -14.271 1.00 92.50 95 GLN A C 1
ATOM 751 O O . GLN A 1 95 ? 0.991 -10.291 -13.266 1.00 92.50 95 GLN A O 1
ATOM 756 N N . VAL A 1 96 ? 0.187 -12.165 -14.223 1.00 95.19 96 VAL A N 1
ATOM 757 C CA . VAL A 1 96 ? 0.294 -12.991 -13.015 1.00 95.19 96 VAL A CA 1
ATOM 758 C C . VAL A 1 96 ? 1.717 -13.534 -12.948 1.00 95.19 96 VAL A C 1
ATOM 760 O O . VAL A 1 96 ? 2.155 -14.240 -13.856 1.00 95.19 96 VAL A O 1
ATOM 763 N N . ILE A 1 97 ? 2.447 -13.203 -11.887 1.00 94.06 97 ILE A N 1
ATOM 764 C CA . ILE A 1 97 ? 3.844 -13.618 -11.743 1.00 94.06 97 ILE A CA 1
ATOM 765 C C . ILE A 1 97 ? 3.920 -14.972 -11.042 1.00 94.06 97 ILE A C 1
ATOM 767 O O . ILE A 1 97 ? 3.513 -15.114 -9.889 1.00 94.06 97 ILE A O 1
ATOM 771 N N . THR A 1 98 ? 4.497 -15.953 -11.732 1.00 92.44 98 THR A N 1
ATOM 772 C CA . THR A 1 98 ? 4.766 -17.297 -11.203 1.00 92.44 98 THR A CA 1
ATOM 773 C C . THR A 1 98 ? 6.235 -17.469 -10.810 1.00 92.44 98 THR A C 1
ATOM 775 O O . THR A 1 98 ? 6.525 -17.972 -9.725 1.00 92.44 98 THR A O 1
ATOM 778 N N . ASP A 1 99 ? 7.172 -16.983 -11.633 1.00 94.31 99 ASP A N 1
ATOM 779 C CA . ASP A 1 99 ? 8.600 -16.943 -11.300 1.00 94.31 99 ASP A CA 1
ATOM 780 C C . ASP A 1 99 ? 8.945 -15.682 -10.495 1.00 94.31 99 ASP A C 1
ATOM 782 O O . ASP A 1 99 ? 9.327 -14.631 -11.021 1.00 94.31 99 ASP A O 1
ATOM 786 N N . LYS A 1 100 ? 8.814 -15.800 -9.171 1.00 95.06 100 LYS A N 1
ATOM 787 C CA . LYS A 1 100 ? 9.135 -14.718 -8.231 1.00 95.06 100 LYS A CA 1
ATOM 788 C C . LYS A 1 100 ? 10.603 -14.300 -8.289 1.00 95.06 100 LYS A C 1
ATOM 790 O O . LYS A 1 100 ? 10.902 -13.127 -8.073 1.00 95.06 100 LYS A O 1
ATOM 795 N N . LYS A 1 101 ? 11.521 -15.232 -8.567 1.00 94.88 101 LYS A N 1
ATOM 796 C CA . LYS A 1 101 ? 12.960 -14.948 -8.560 1.00 94.88 101 LYS A CA 1
ATOM 797 C C . LYS A 1 101 ? 13.324 -14.064 -9.749 1.00 94.88 101 LYS A C 1
ATOM 799 O O . LYS A 1 101 ? 13.900 -12.996 -9.540 1.00 94.88 101 LYS A O 1
ATOM 804 N N . ALA A 1 102 ? 12.916 -14.459 -10.955 1.00 92.81 102 ALA A N 1
ATOM 805 C CA . ALA A 1 102 ? 13.129 -13.657 -12.158 1.00 92.81 102 ALA A CA 1
ATOM 806 C C . ALA A 1 102 ? 12.462 -12.277 -12.040 1.00 92.81 102 ALA A C 1
ATOM 808 O O . ALA A 1 102 ? 13.040 -11.262 -12.437 1.00 92.81 102 ALA A O 1
ATOM 809 N N . PHE A 1 103 ? 11.271 -12.212 -11.437 1.00 94.19 103 PHE A N 1
ATOM 810 C CA . PHE A 1 103 ? 10.586 -10.945 -11.196 1.00 94.19 103 PHE A CA 1
ATOM 811 C C . PHE A 1 103 ? 11.361 -10.019 -10.246 1.00 94.19 103 PHE A C 1
ATOM 813 O O . PHE A 1 103 ? 11.545 -8.840 -10.544 1.00 94.19 103 PHE A O 1
ATOM 820 N N . ILE A 1 104 ? 11.883 -10.552 -9.136 1.00 94.69 104 ILE A N 1
ATOM 821 C CA . ILE A 1 104 ? 12.696 -9.802 -8.166 1.00 94.69 104 ILE A CA 1
ATOM 822 C C . ILE A 1 104 ? 14.004 -9.287 -8.781 1.00 94.69 104 ILE A C 1
ATOM 824 O O . ILE A 1 104 ? 14.428 -8.171 -8.463 1.00 94.69 104 ILE A O 1
ATOM 828 N N . GLU A 1 105 ? 14.644 -10.073 -9.648 1.00 92.56 105 GLU A N 1
ATOM 829 C CA . GLU A 1 105 ? 15.866 -9.672 -10.360 1.00 92.56 105 GLU A CA 1
ATOM 830 C C . GLU A 1 105 ? 15.611 -8.507 -11.334 1.00 92.56 105 GLU A C 1
ATOM 832 O O . GLU A 1 105 ? 16.485 -7.662 -11.522 1.00 92.56 105 GLU A O 1
ATOM 837 N N . ASN A 1 106 ? 14.390 -8.399 -11.869 1.00 91.06 106 ASN A N 1
ATOM 838 C CA . ASN A 1 106 ? 13.967 -7.352 -12.805 1.00 91.06 106 ASN A CA 1
ATOM 839 C C . ASN A 1 106 ? 13.145 -6.220 -12.150 1.00 91.06 106 ASN A C 1
ATOM 841 O O . ASN A 1 106 ? 12.519 -5.416 -12.844 1.00 91.06 106 ASN A O 1
ATOM 845 N N . LEU A 1 107 ? 13.150 -6.106 -10.814 1.00 91.31 107 LEU A N 1
ATOM 846 C CA . LEU A 1 107 ? 12.350 -5.107 -10.084 1.00 91.31 107 LEU A CA 1
ATOM 847 C C . LEU A 1 107 ? 12.773 -3.652 -10.375 1.00 91.31 107 LEU A C 1
ATOM 849 O O . LEU A 1 107 ? 12.026 -2.707 -10.121 1.00 91.31 107 LEU A O 1
ATOM 853 N N . ASN A 1 108 ? 13.958 -3.455 -10.959 1.00 89.50 108 ASN A N 1
ATOM 854 C CA . ASN A 1 108 ? 14.440 -2.153 -11.418 1.00 89.50 108 ASN A CA 1
ATOM 855 C C . ASN A 1 108 ? 13.528 -1.499 -12.473 1.00 89.50 108 ASN A C 1
ATOM 857 O O . ASN A 1 108 ? 13.591 -0.278 -12.622 1.00 89.50 108 ASN A O 1
ATOM 861 N N . VAL A 1 109 ? 12.651 -2.255 -13.147 1.00 90.38 109 VAL A N 1
ATOM 862 C CA . VAL A 1 109 ? 11.629 -1.711 -14.059 1.00 90.38 109 VAL A CA 1
ATOM 863 C C . VAL A 1 109 ? 10.693 -0.708 -13.374 1.00 90.38 109 VAL A C 1
ATOM 865 O O . VAL A 1 109 ? 10.236 0.239 -14.007 1.00 90.38 109 VAL A O 1
ATOM 868 N N . LEU A 1 110 ? 10.483 -0.818 -12.056 1.00 92.00 110 LEU A N 1
ATOM 869 C CA . LEU A 1 110 ? 9.717 0.176 -11.294 1.00 92.00 110 LEU A CA 1
ATOM 870 C C . LEU A 1 110 ? 10.314 1.581 -11.401 1.00 92.00 110 LEU A C 1
ATOM 872 O O . LEU A 1 110 ? 9.612 2.577 -11.234 1.00 92.00 110 LEU A O 1
ATOM 876 N N . LYS A 1 111 ? 11.612 1.688 -11.703 1.00 90.06 111 LYS A N 1
ATOM 877 C CA . LYS A 1 111 ? 12.254 2.985 -11.864 1.00 90.06 111 LYS A CA 1
ATOM 878 C C . LYS A 1 111 ? 11.869 3.694 -13.159 1.00 90.06 111 LYS A C 1
ATOM 880 O O . LYS A 1 111 ? 11.839 4.921 -13.172 1.00 90.06 111 LYS A O 1
ATOM 885 N N . SER A 1 112 ? 11.592 2.952 -14.231 1.00 89.38 112 SER A N 1
ATOM 886 C CA . SER A 1 112 ? 11.247 3.538 -15.531 1.00 89.38 112 SER A CA 1
ATOM 887 C C . SER A 1 112 ? 9.776 3.942 -15.625 1.00 89.38 112 SER A C 1
ATOM 889 O O . SER A 1 112 ? 9.452 4.869 -16.362 1.00 89.38 112 SER A O 1
ATOM 891 N N . VAL A 1 113 ? 8.899 3.289 -14.857 1.00 91.75 113 VAL A N 1
ATOM 892 C CA . VAL A 1 113 ? 7.453 3.573 -14.833 1.00 91.75 113 VAL A CA 1
ATOM 893 C C . VAL A 1 113 ? 7.035 4.596 -13.774 1.00 91.75 113 VAL A C 1
ATOM 895 O O . VAL A 1 113 ? 5.850 4.883 -13.648 1.00 91.75 113 VAL A O 1
ATOM 898 N N . ALA A 1 114 ? 7.989 5.133 -13.008 1.00 94.00 114 ALA A N 1
ATOM 899 C CA . ALA A 1 114 ? 7.706 6.026 -11.893 1.00 94.00 114 ALA A CA 1
ATOM 900 C C . ALA A 1 114 ? 6.871 7.246 -12.330 1.00 94.00 114 ALA A C 1
ATOM 902 O O . ALA A 1 114 ? 7.204 7.940 -13.297 1.00 94.00 114 ALA A O 1
ATOM 903 N N . GLU A 1 115 ? 5.795 7.529 -11.600 1.00 93.50 115 GLU A N 1
ATOM 904 C CA . GLU A 1 115 ? 4.901 8.664 -11.863 1.00 93.50 115 GLU A CA 1
ATOM 905 C C . GLU A 1 115 ? 5.307 9.891 -11.028 1.00 93.50 115 GLU A C 1
ATOM 907 O O . GLU A 1 115 ? 5.904 9.737 -9.967 1.00 93.50 115 GLU A O 1
ATOM 912 N N . PRO A 1 116 ? 5.035 11.134 -11.458 1.00 94.81 116 PRO A N 1
ATOM 913 C CA . PRO A 1 116 ? 5.314 12.300 -10.619 1.00 94.81 116 PRO A CA 1
ATOM 914 C C . PRO A 1 116 ? 4.550 12.222 -9.287 1.00 94.81 116 PRO A C 1
ATOM 916 O O . PRO A 1 116 ? 3.402 11.778 -9.253 1.00 94.81 116 PRO A O 1
ATOM 919 N N . ILE A 1 117 ? 5.176 12.676 -8.195 1.00 95.50 117 ILE A N 1
ATOM 920 C CA . ILE A 1 117 ? 4.498 12.803 -6.898 1.00 95.50 117 ILE A CA 1
ATOM 921 C C . ILE A 1 117 ? 3.321 13.789 -7.057 1.00 95.50 117 ILE A C 1
ATOM 923 O O . ILE A 1 117 ? 3.539 14.915 -7.515 1.00 95.50 117 ILE A O 1
ATOM 927 N N . PRO A 1 118 ? 2.081 13.396 -6.705 1.00 94.50 118 PRO A N 1
ATOM 928 C CA . PRO A 1 118 ? 0.930 14.295 -6.736 1.00 94.50 118 PRO A CA 1
ATOM 929 C C . PRO A 1 118 ? 1.115 15.505 -5.809 1.00 94.50 118 PRO A C 1
ATOM 931 O O . PRO A 1 118 ? 1.941 15.460 -4.897 1.00 94.50 118 PRO A O 1
ATOM 934 N N . PRO A 1 119 ? 0.309 16.569 -5.948 1.00 93.38 119 PRO A N 1
ATOM 935 C CA . PRO A 1 119 ? 0.280 17.648 -4.965 1.00 93.38 119 PRO A CA 1
ATOM 936 C C . PRO A 1 119 ? 0.068 17.118 -3.542 1.00 93.38 119 PRO A C 1
ATOM 938 O O . PRO A 1 119 ? -0.630 16.123 -3.338 1.00 93.38 119 PRO A O 1
ATOM 941 N N . THR A 1 120 ? 0.687 17.767 -2.558 1.00 92.69 120 THR A N 1
ATOM 942 C CA . THR A 1 120 ? 0.515 17.420 -1.141 1.00 92.69 120 THR A CA 1
ATOM 943 C C . THR A 1 120 ? -0.957 17.482 -0.745 1.00 92.69 120 THR A C 1
ATOM 945 O O . THR A 1 120 ? -1.680 18.378 -1.178 1.00 92.69 120 THR A O 1
ATOM 948 N N . LEU A 1 121 ? -1.378 16.557 0.113 1.00 93.75 121 LEU A N 1
ATOM 949 C CA . LEU A 1 121 ? -2.757 16.423 0.568 1.00 93.75 121 LEU A CA 1
ATOM 950 C C . LEU A 1 121 ? -2.770 16.493 2.093 1.00 93.75 121 LEU A C 1
ATOM 952 O O . LEU A 1 121 ? -2.106 15.689 2.747 1.00 93.75 121 LEU A O 1
ATOM 956 N N . ASP A 1 122 ? -3.494 17.461 2.651 1.00 94.06 122 ASP A N 1
ATOM 957 C CA . ASP A 1 122 ? -3.654 17.562 4.100 1.00 94.06 122 ASP A CA 1
ATOM 958 C C . ASP A 1 122 ? -4.640 16.511 4.642 1.00 94.06 122 ASP A C 1
ATOM 960 O O . ASP A 1 122 ? -5.363 15.850 3.893 1.00 94.06 122 ASP A O 1
ATOM 964 N N . ILE A 1 123 ? -4.667 16.348 5.968 1.00 95.56 123 ILE A N 1
ATOM 965 C CA . ILE A 1 123 ? -5.515 15.353 6.640 1.00 95.56 123 ILE A CA 1
ATOM 966 C C . ILE A 1 123 ? -7.001 15.591 6.341 1.00 95.56 123 ILE A C 1
ATOM 968 O O . ILE A 1 123 ? -7.724 14.644 6.051 1.00 95.56 123 ILE A O 1
ATOM 972 N N . HIS A 1 124 ? -7.473 16.837 6.393 1.00 95.50 124 HIS A N 1
ATOM 973 C CA . HIS A 1 124 ? -8.891 17.141 6.207 1.00 95.50 124 HIS A CA 1
ATOM 974 C C . HIS A 1 124 ? -9.345 16.881 4.763 1.00 95.50 124 HIS A C 1
ATOM 976 O O . HIS A 1 124 ? -10.452 16.392 4.544 1.00 95.50 124 HIS A O 1
ATOM 982 N N . ALA A 1 125 ? -8.487 17.160 3.784 1.00 95.38 125 ALA A N 1
ATOM 983 C CA . ALA A 1 125 ? -8.707 16.812 2.392 1.00 95.38 125 ALA A CA 1
ATOM 984 C C . ALA A 1 125 ? -8.671 15.289 2.188 1.00 95.38 125 ALA A C 1
ATOM 986 O O . ALA A 1 125 ? -9.562 14.756 1.534 1.00 95.38 125 ALA A O 1
ATOM 987 N N . PHE A 1 126 ? -7.719 14.578 2.803 1.00 96.50 126 PHE A N 1
ATOM 988 C CA . PHE A 1 126 ? -7.641 13.113 2.752 1.00 96.50 126 PHE A CA 1
ATOM 989 C C . PHE A 1 126 ? -8.885 12.423 3.332 1.00 96.50 126 PHE A C 1
ATOM 991 O O . PHE A 1 126 ? -9.391 11.474 2.742 1.00 96.50 126 PHE A O 1
ATOM 998 N N . LEU A 1 127 ? -9.432 12.909 4.450 1.00 96.44 127 LEU A N 1
ATOM 999 C CA . LEU A 1 127 ? -10.649 12.336 5.044 1.00 96.44 127 LEU A CA 1
ATOM 1000 C C . LEU A 1 127 ? -11.881 12.446 4.126 1.00 96.44 127 LEU A C 1
ATOM 1002 O O . LEU A 1 127 ? -12.835 11.690 4.295 1.00 96.44 127 LEU A O 1
ATOM 1006 N N . LYS A 1 128 ? -11.853 13.348 3.138 1.00 95.12 128 LYS A N 1
ATOM 1007 C CA . LYS A 1 128 ? -12.908 13.518 2.128 1.00 95.12 128 LYS A CA 1
ATOM 1008 C C . LYS A 1 128 ? -12.691 12.688 0.860 1.00 95.12 128 LYS A C 1
ATOM 1010 O O . LYS A 1 128 ? -13.498 12.798 -0.056 1.00 95.12 128 LYS A O 1
ATOM 1015 N N . THR A 1 129 ? -11.612 11.910 0.770 1.00 92.31 129 THR A N 1
ATOM 1016 C CA . THR A 1 129 ? -11.371 11.001 -0.359 1.00 92.31 129 THR A CA 1
ATOM 1017 C C . THR A 1 129 ? -11.668 9.552 0.027 1.00 92.31 129 THR A C 1
ATOM 1019 O O . THR A 1 129 ? -11.962 9.235 1.183 1.00 92.31 129 THR A O 1
ATOM 1022 N N . LEU A 1 130 ? -11.578 8.645 -0.955 1.00 91.69 130 LEU A N 1
ATOM 1023 C CA . LEU A 1 130 ? -11.661 7.197 -0.744 1.00 91.69 130 LEU A CA 1
ATOM 1024 C C . LEU A 1 130 ? -12.943 6.776 -0.001 1.00 91.69 130 LEU A C 1
ATOM 1026 O O . LEU A 1 130 ? -12.874 6.192 1.081 1.00 91.69 130 LEU A O 1
ATOM 1030 N N . ASP A 1 131 ? -14.117 7.063 -0.569 1.00 90.44 131 ASP A N 1
ATOM 1031 C CA . ASP A 1 131 ? -15.426 6.811 0.068 1.00 90.44 131 ASP A CA 1
ATOM 1032 C C . ASP A 1 131 ? -15.634 5.351 0.499 1.00 90.44 131 ASP A C 1
ATOM 1034 O O . ASP A 1 131 ? -16.275 5.080 1.509 1.00 90.44 131 ASP A O 1
ATOM 1038 N N . ASN A 1 132 ? -15.012 4.406 -0.212 1.00 89.75 132 ASN A N 1
ATOM 1039 C CA . ASN A 1 132 ? -15.075 2.974 0.094 1.00 89.75 132 ASN A CA 1
ATOM 1040 C C . ASN A 1 132 ? -14.164 2.537 1.259 1.00 89.75 132 ASN A C 1
ATOM 1042 O O . ASN A 1 132 ? -14.242 1.388 1.694 1.00 89.75 132 ASN A O 1
ATOM 1046 N N . VAL A 1 133 ? -13.280 3.416 1.745 1.00 95.56 133 VAL A N 1
ATOM 1047 C CA . VAL A 1 133 ? -12.402 3.156 2.893 1.00 95.56 133 VAL A CA 1
ATOM 1048 C C . VAL A 1 133 ? -13.104 3.597 4.172 1.00 95.56 133 VAL A C 1
ATOM 1050 O O . VAL A 1 133 ? -13.393 4.781 4.366 1.00 95.56 133 VAL A O 1
ATOM 1053 N N . GLU A 1 134 ? -13.315 2.638 5.067 1.00 96.62 134 GLU A N 1
ATOM 1054 C CA . GLU A 1 134 ? -14.146 2.781 6.266 1.00 96.62 134 GLU A CA 1
ATOM 1055 C C . GLU A 1 134 ? -13.362 3.315 7.479 1.00 96.62 134 GLU A C 1
ATOM 1057 O O . GLU A 1 134 ? -13.963 3.779 8.440 1.00 96.62 134 GLU A O 1
ATOM 1062 N N . ASN A 1 135 ? -12.023 3.245 7.468 1.00 97.69 135 ASN A N 1
ATOM 1063 C CA . ASN A 1 135 ? -11.184 3.491 8.650 1.00 97.69 135 ASN A CA 1
ATOM 1064 C C . ASN A 1 135 ? -10.193 4.662 8.500 1.00 97.69 135 ASN A C 1
ATOM 1066 O O . ASN A 1 135 ? -9.100 4.607 9.068 1.00 97.69 135 ASN A O 1
ATOM 1070 N N . LYS A 1 136 ? -10.527 5.696 7.720 1.00 96.88 136 LYS A N 1
ATOM 1071 C CA . LYS A 1 136 ? -9.584 6.776 7.372 1.00 96.88 136 LYS A CA 1
ATOM 1072 C C . LYS A 1 136 ? -9.028 7.501 8.604 1.00 96.88 136 LYS A C 1
ATOM 1074 O O . LYS A 1 136 ? -7.822 7.712 8.679 1.00 96.88 136 LYS A O 1
ATOM 1079 N N . GLU A 1 137 ? -9.856 7.794 9.598 1.00 96.94 137 GLU A N 1
ATOM 1080 C CA . GLU A 1 137 ? -9.455 8.432 10.858 1.00 96.94 137 GLU A CA 1
ATOM 1081 C C . GLU A 1 137 ? -8.488 7.536 11.643 1.00 96.94 137 GLU A C 1
ATOM 1083 O O . GLU A 1 137 ? -7.376 7.951 11.970 1.00 96.94 137 GLU A O 1
ATOM 1088 N N . ASN A 1 138 ? -8.855 6.263 11.831 1.00 97.00 138 ASN A N 1
ATOM 1089 C CA . ASN A 1 138 ? -8.008 5.266 12.496 1.00 97.00 138 ASN A CA 1
ATOM 1090 C C . ASN A 1 138 ? -6.669 5.070 11.767 1.00 97.00 138 ASN A C 1
ATOM 1092 O O . ASN A 1 138 ? -5.643 4.796 12.388 1.00 97.00 138 ASN A O 1
ATOM 1096 N N . PHE A 1 139 ? -6.665 5.185 10.437 1.00 97.44 139 PHE A N 1
ATOM 1097 C CA . PHE A 1 139 ? -5.450 5.121 9.637 1.00 97.44 139 PHE A CA 1
ATOM 1098 C C . PHE A 1 139 ? -4.532 6.317 9.918 1.00 97.44 139 PHE A C 1
ATOM 1100 O O . PHE A 1 139 ? -3.339 6.116 10.135 1.00 97.44 139 PHE A O 1
ATOM 1107 N N . ILE A 1 140 ? -5.065 7.540 9.994 1.00 96.88 140 ILE A N 1
ATOM 1108 C CA . ILE A 1 140 ? -4.283 8.728 10.372 1.00 96.88 140 ILE A CA 1
ATOM 1109 C C . ILE A 1 140 ? -3.701 8.582 11.781 1.00 96.88 140 ILE A C 1
ATOM 1111 O O . ILE A 1 140 ? -2.495 8.774 11.965 1.00 96.88 140 ILE A O 1
ATOM 1115 N N . GLU A 1 141 ? -4.519 8.174 12.755 1.00 96.38 141 GLU A N 1
ATOM 1116 C CA . GLU A 1 141 ? -4.062 7.897 14.122 1.00 96.38 141 GLU A CA 1
ATOM 1117 C C . GLU A 1 141 ? -2.939 6.859 14.128 1.00 96.38 141 GLU A C 1
ATOM 1119 O O . GLU A 1 141 ? -1.895 7.051 14.753 1.00 96.38 141 GLU A O 1
ATOM 1124 N N . HIS A 1 142 ? -3.097 5.784 13.357 1.00 95.50 142 HIS A N 1
ATOM 1125 C CA . HIS A 1 142 ? -2.073 4.764 13.216 1.00 95.50 142 HIS A CA 1
ATOM 1126 C C . HIS A 1 142 ? -0.748 5.327 12.687 1.00 95.50 142 HIS A C 1
ATOM 1128 O O . HIS A 1 142 ? 0.312 4.993 13.227 1.00 95.50 142 HIS A O 1
ATOM 1134 N N . LEU A 1 143 ? -0.775 6.163 11.644 1.00 94.06 143 LEU A N 1
ATOM 1135 C CA . LEU A 1 143 ? 0.438 6.769 11.087 1.00 94.06 143 LEU A CA 1
ATOM 1136 C C . LEU A 1 143 ? 1.143 7.673 12.109 1.00 94.06 143 LEU A C 1
ATOM 1138 O O . LEU A 1 143 ? 2.373 7.640 12.176 1.00 94.06 143 LEU A O 1
ATOM 1142 N N . LEU A 1 144 ? 0.381 8.396 12.937 1.00 93.19 144 LEU A N 1
ATOM 1143 C CA . LEU A 1 144 ? 0.899 9.251 14.010 1.00 93.19 144 LEU A CA 1
ATOM 1144 C C . LEU A 1 144 ? 1.665 8.475 15.091 1.00 93.19 144 LEU A C 1
ATOM 1146 O O . LEU A 1 144 ? 2.599 9.008 15.681 1.00 93.19 144 LEU A O 1
ATOM 1150 N N . THR A 1 145 ? 1.329 7.203 15.325 1.00 93.69 145 THR A N 1
ATOM 1151 C CA . THR A 1 145 ? 2.046 6.361 16.307 1.00 93.69 145 THR A CA 1
ATOM 1152 C C . THR A 1 145 ? 3.408 5.848 15.825 1.00 93.69 145 THR A C 1
ATOM 1154 O O . THR A 1 145 ? 4.125 5.183 16.576 1.00 93.69 145 THR A O 1
ATOM 1157 N N . ARG A 1 146 ? 3.778 6.080 14.558 1.00 91.69 146 ARG A N 1
ATOM 1158 C CA . ARG A 1 146 ? 5.025 5.557 13.980 1.00 91.69 146 ARG A CA 1
ATOM 1159 C C . ARG A 1 146 ? 6.191 6.514 14.215 1.00 91.69 146 ARG A C 1
ATOM 1161 O O . ARG A 1 146 ? 6.033 7.723 14.134 1.00 91.69 146 ARG A O 1
ATOM 1168 N N . ASN A 1 147 ? 7.401 5.971 14.378 1.00 87.38 147 ASN A N 1
ATOM 1169 C CA . ASN A 1 147 ? 8.625 6.767 14.582 1.00 87.38 147 ASN A CA 1
ATOM 1170 C C . ASN A 1 147 ? 8.893 7.801 13.467 1.00 87.38 147 ASN A C 1
ATOM 1172 O O . ASN A 1 147 ? 9.596 8.775 13.692 1.00 87.38 147 ASN A O 1
ATOM 1176 N N . ASN A 1 148 ? 8.349 7.588 12.265 1.00 87.75 148 ASN A N 1
ATOM 1177 C CA . ASN A 1 148 ? 8.432 8.490 11.116 1.00 87.75 148 ASN A CA 1
ATOM 1178 C C . ASN A 1 148 ? 7.060 9.085 10.739 1.00 87.75 148 ASN A C 1
ATOM 1180 O O . ASN A 1 148 ? 6.736 9.201 9.555 1.00 87.75 148 ASN A O 1
ATOM 1184 N N . ALA A 1 149 ? 6.242 9.412 11.744 1.00 89.88 149 ALA A N 1
ATOM 1185 C CA . ALA A 1 149 ? 4.891 9.949 11.589 1.00 89.88 149 ALA A CA 1
ATOM 1186 C C . ALA A 1 149 ? 4.825 11.157 10.646 1.00 89.88 149 ALA A C 1
ATOM 1188 O O . ALA A 1 149 ? 4.028 11.145 9.712 1.00 89.88 149 ALA A O 1
ATOM 1189 N N . GLU A 1 150 ? 5.694 12.154 10.838 1.00 90.56 150 GLU A N 1
ATOM 1190 C CA . GLU A 1 150 ? 5.732 13.369 10.011 1.00 90.56 150 GLU 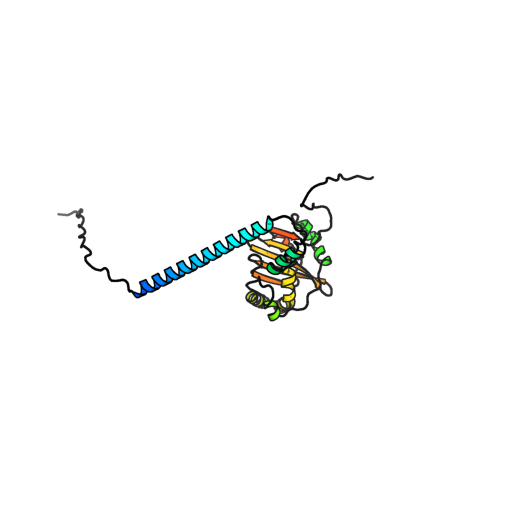A CA 1
ATOM 1191 C C . GLU A 1 150 ? 5.900 13.031 8.525 1.00 90.56 150 GLU A C 1
ATOM 1193 O O . GLU A 1 150 ? 5.108 13.456 7.686 1.00 90.56 150 GLU A O 1
ATOM 1198 N N . THR A 1 151 ? 6.865 12.165 8.201 1.00 88.50 151 THR A N 1
ATOM 1199 C CA . THR A 1 151 ? 7.083 11.700 6.828 1.00 88.50 151 THR A CA 1
ATOM 1200 C C . THR A 1 151 ? 5.878 10.929 6.296 1.00 88.50 151 THR A C 1
ATOM 1202 O O . THR A 1 151 ? 5.475 11.130 5.156 1.00 88.50 151 THR A O 1
ATOM 1205 N N . ARG A 1 152 ? 5.275 10.040 7.093 1.00 91.25 152 ARG A N 1
ATOM 1206 C CA . ARG A 1 152 ? 4.107 9.257 6.656 1.00 91.25 152 ARG A CA 1
ATOM 1207 C C . ARG A 1 152 ? 2.890 10.135 6.370 1.00 91.25 152 ARG A C 1
ATOM 1209 O O . ARG A 1 152 ? 2.183 9.859 5.406 1.00 91.25 152 ARG A O 1
ATOM 1216 N N . LEU A 1 153 ? 2.673 11.181 7.165 1.00 92.31 153 LEU A N 1
ATOM 1217 C CA . LEU A 1 153 ? 1.592 12.142 6.950 1.00 92.31 153 LEU A CA 1
ATOM 1218 C C . LEU A 1 153 ? 1.855 13.061 5.752 1.00 92.31 153 LEU A C 1
ATOM 1220 O O . LEU A 1 153 ? 0.931 13.346 4.997 1.00 92.31 153 LEU A O 1
ATOM 1224 N N . ALA A 1 154 ? 3.107 13.464 5.520 1.00 91.44 154 ALA A N 1
ATOM 1225 C CA . ALA A 1 154 ? 3.472 14.274 4.355 1.00 91.44 154 ALA A CA 1
ATOM 1226 C C . ALA A 1 154 ? 3.161 13.580 3.012 1.00 91.44 154 ALA A C 1
ATOM 1228 O O . ALA A 1 154 ? 2.991 14.254 1.998 1.00 91.44 154 ALA A O 1
ATOM 1229 N N . TYR A 1 155 ? 3.054 12.246 3.017 1.00 92.56 155 TYR A N 1
ATOM 1230 C CA . TYR A 1 155 ? 2.796 11.415 1.840 1.00 92.56 155 TYR A CA 1
ATOM 1231 C C . TYR A 1 155 ? 1.378 10.807 1.791 1.00 92.56 155 TYR A C 1
ATOM 1233 O O . TYR A 1 155 ? 1.164 9.779 1.143 1.00 92.56 155 TYR A O 1
ATOM 1241 N N . LEU A 1 156 ? 0.382 11.421 2.446 1.00 96.44 156 LEU A N 1
ATOM 1242 C CA . LEU A 1 156 ? -1.027 10.992 2.331 1.00 96.44 156 LEU A CA 1
ATOM 1243 C C . LEU A 1 156 ? -1.559 11.058 0.893 1.00 96.44 156 LEU A C 1
ATOM 1245 O O . LEU A 1 156 ? -2.363 10.220 0.484 1.00 96.44 156 LEU A O 1
ATOM 1249 N N . ASN A 1 157 ? -1.052 12.002 0.103 1.00 96.12 157 ASN A N 1
ATOM 1250 C CA . ASN A 1 157 ? -1.333 12.140 -1.327 1.00 96.12 157 ASN A CA 1
ATOM 1251 C C . ASN A 1 157 ? -0.941 10.907 -2.164 1.00 96.12 157 ASN A C 1
ATOM 1253 O O . ASN A 1 157 ? -1.380 10.788 -3.306 1.00 96.12 157 ASN A O 1
ATOM 1257 N N . LEU A 1 158 ? -0.135 9.983 -1.627 1.00 97.62 158 LEU A N 1
ATOM 1258 C CA . LEU A 1 158 ? 0.263 8.758 -2.325 1.00 97.62 158 LEU A CA 1
ATOM 1259 C C . LEU A 1 158 ? -0.740 7.607 -2.157 1.00 97.62 158 LEU A C 1
ATOM 1261 O O . LEU A 1 158 ? -0.696 6.655 -2.938 1.00 97.62 158 LEU A O 1
ATOM 1265 N N . VAL A 1 159 ? -1.642 7.668 -1.170 1.00 97.62 159 VAL A N 1
ATOM 1266 C CA . VAL A 1 159 ? -2.555 6.559 -0.834 1.00 97.62 159 VAL A CA 1
ATOM 1267 C C . VAL A 1 159 ? -3.506 6.254 -1.991 1.00 97.62 159 VAL A C 1
ATOM 1269 O O . VAL A 1 159 ? -3.521 5.138 -2.506 1.00 97.62 159 VAL A O 1
ATOM 1272 N N . GLU A 1 160 ? -4.280 7.247 -2.427 1.00 96.25 160 GLU A N 1
ATOM 1273 C CA . GLU A 1 160 ? -5.281 7.084 -3.483 1.00 96.25 160 GLU A CA 1
ATOM 1274 C C . GLU A 1 160 ? -4.702 6.638 -4.837 1.00 96.25 160 GLU A C 1
ATOM 1276 O O . GLU A 1 160 ? -5.202 5.650 -5.384 1.00 96.25 160 GLU A O 1
ATOM 1281 N N . PRO A 1 161 ? -3.651 7.274 -5.397 1.00 96.19 161 PRO A N 1
ATOM 1282 C CA . PRO A 1 161 ? -3.080 6.820 -6.665 1.00 96.19 161 PRO A CA 1
ATOM 1283 C C . PRO A 1 161 ? -2.480 5.415 -6.565 1.00 96.19 161 PRO A C 1
ATOM 1285 O O . PRO A 1 161 ? -2.535 4.663 -7.539 1.00 96.19 161 PRO A O 1
ATOM 1288 N N . THR A 1 162 ? -1.946 5.033 -5.401 1.00 97.56 162 THR A N 1
ATOM 1289 C CA . THR A 1 162 ? -1.441 3.673 -5.172 1.00 97.56 162 THR A CA 1
ATOM 1290 C C . THR A 1 162 ? -2.576 2.660 -5.134 1.00 97.56 162 THR A C 1
ATOM 1292 O O . THR A 1 162 ? -2.466 1.619 -5.772 1.00 97.56 162 THR A O 1
ATOM 1295 N N . LEU A 1 163 ? -3.682 2.974 -4.456 1.00 95.50 163 LEU A N 1
ATOM 1296 C CA . LEU A 1 163 ? -4.832 2.076 -4.372 1.00 95.50 163 LEU A CA 1
ATOM 1297 C C . LEU A 1 163 ? -5.544 1.912 -5.723 1.00 95.50 163 LEU A C 1
ATOM 1299 O O . LEU A 1 163 ? -5.952 0.813 -6.079 1.00 95.50 163 LEU A O 1
ATOM 1303 N N . LYS A 1 164 ? -5.669 2.996 -6.500 1.00 93.38 164 LYS A N 1
ATOM 1304 C CA . LYS A 1 164 ? -6.334 2.972 -7.813 1.00 93.38 164 LYS A CA 1
ATOM 1305 C C . LYS A 1 164 ? -5.465 2.363 -8.916 1.00 93.38 164 LYS A C 1
ATOM 1307 O O . LYS A 1 164 ? -5.989 1.719 -9.822 1.00 93.38 164 LYS A O 1
ATOM 1312 N N . ARG A 1 165 ? -4.156 2.644 -8.915 1.00 94.12 165 ARG A N 1
ATOM 1313 C CA . ARG A 1 165 ? -3.238 2.329 -10.026 1.00 94.12 165 ARG A CA 1
ATOM 1314 C C . ARG A 1 165 ? -1.848 1.935 -9.525 1.00 94.12 165 ARG A C 1
ATOM 1316 O O . ARG A 1 165 ? -0.852 2.569 -9.886 1.00 94.12 165 ARG A O 1
ATOM 1323 N N . ALA A 1 166 ? -1.782 0.874 -8.728 1.00 96.88 166 ALA A N 1
ATOM 1324 C CA . ALA A 1 166 ? -0.521 0.268 -8.311 1.00 96.88 166 ALA A CA 1
ATOM 1325 C C . ALA A 1 166 ? 0.313 -0.214 -9.511 1.00 96.88 166 ALA A C 1
ATOM 1327 O O . ALA A 1 166 ? -0.220 -0.520 -10.581 1.00 96.88 166 ALA A O 1
ATOM 1328 N N . ASP A 1 167 ? 1.627 -0.299 -9.327 1.00 96.94 167 ASP A N 1
ATOM 1329 C CA . ASP A 1 167 ? 2.524 -0.945 -10.290 1.00 96.94 167 ASP A CA 1
ATOM 1330 C C . ASP A 1 167 ? 2.582 -2.455 -10.049 1.00 96.94 167 ASP A C 1
ATOM 1332 O O . ASP A 1 167 ? 2.680 -3.238 -10.997 1.00 96.94 167 ASP A O 1
ATOM 1336 N N . ILE A 1 168 ? 2.473 -2.860 -8.780 1.00 97.62 168 ILE A N 1
ATOM 1337 C CA . ILE A 1 168 ? 2.408 -4.253 -8.342 1.00 97.62 168 ILE A CA 1
ATOM 1338 C C . ILE A 1 168 ? 1.342 -4.373 -7.252 1.00 97.62 168 ILE A C 1
ATOM 1340 O O . ILE A 1 168 ? 1.311 -3.570 -6.318 1.00 97.62 168 ILE A O 1
ATOM 1344 N N . GLU A 1 169 ? 0.509 -5.403 -7.346 1.00 98.12 169 GLU A N 1
ATOM 1345 C CA . GLU A 1 169 ? -0.396 -5.837 -6.284 1.00 98.12 169 GLU A CA 1
ATOM 1346 C C . GLU A 1 169 ? 0.044 -7.210 -5.771 1.00 98.12 169 GLU A C 1
ATOM 1348 O O . GLU A 1 169 ? 0.219 -8.161 -6.536 1.00 98.12 169 GLU A O 1
ATOM 1353 N N . LEU A 1 170 ? 0.205 -7.307 -4.456 1.00 98.44 170 LEU A N 1
ATOM 1354 C CA . LEU A 1 170 ? 0.520 -8.528 -3.733 1.00 98.44 170 LEU A CA 1
ATOM 1355 C C . LEU A 1 170 ? -0.700 -8.937 -2.918 1.00 98.44 170 LEU A C 1
ATOM 1357 O O . LEU A 1 170 ? -1.173 -8.173 -2.077 1.00 98.44 170 LEU A O 1
ATOM 1361 N N . THR A 1 171 ? -1.194 -10.151 -3.124 1.00 97.88 171 THR A N 1
ATOM 1362 C CA . THR A 1 171 ? -2.264 -10.721 -2.301 1.00 97.88 171 THR A CA 1
ATOM 1363 C C . THR A 1 171 ? -1.683 -11.735 -1.329 1.00 97.88 171 THR A C 1
ATOM 1365 O O . THR A 1 171 ? -0.920 -12.619 -1.715 1.00 97.88 171 THR A O 1
ATOM 1368 N N . PHE A 1 172 ? -2.086 -11.604 -0.070 1.00 97.50 172 PHE A N 1
ATOM 1369 C CA . PHE A 1 172 ? -1.788 -12.521 1.018 1.00 97.50 172 PHE A CA 1
ATOM 1370 C C . PHE A 1 172 ? -3.113 -13.037 1.580 1.00 97.50 172 PHE A C 1
ATOM 1372 O O . PHE A 1 172 ? -3.899 -12.289 2.181 1.00 97.50 172 PHE A O 1
ATOM 1379 N N . LEU A 1 173 ? -3.385 -14.316 1.361 1.00 92.62 173 LEU A N 1
ATOM 1380 C CA . LEU A 1 173 ? -4.634 -14.939 1.759 1.00 92.62 173 LEU A CA 1
ATOM 1381 C C . LEU A 1 173 ? -4.741 -15.023 3.295 1.00 92.62 173 LEU A C 1
ATOM 1383 O O . LEU A 1 173 ? -3.740 -15.203 3.992 1.00 92.62 173 LEU A O 1
ATOM 1387 N N . PRO A 1 174 ? -5.958 -14.881 3.852 1.00 93.31 174 PRO A N 1
ATOM 1388 C CA . PRO A 1 174 ? -7.229 -14.782 3.130 1.00 93.31 174 PRO A CA 1
ATOM 1389 C C . PRO A 1 174 ? -7.649 -13.359 2.730 1.00 93.31 174 PRO A C 1
ATOM 1391 O O . PRO A 1 174 ? -8.562 -13.224 1.923 1.00 93.31 174 PRO A O 1
ATOM 1394 N N . ASN A 1 175 ? -7.071 -12.296 3.301 1.00 92.38 175 ASN A N 1
ATOM 1395 C CA . ASN A 1 175 ? -7.689 -10.966 3.201 1.00 92.38 175 ASN A CA 1
ATOM 1396 C C . ASN A 1 175 ? -6.744 -9.756 3.255 1.00 92.38 175 ASN A C 1
ATOM 1398 O O . ASN A 1 175 ? -7.249 -8.645 3.423 1.00 92.38 175 ASN A O 1
ATOM 1402 N N . LYS A 1 176 ? -5.419 -9.927 3.158 1.00 96.69 176 LYS A N 1
ATOM 1403 C CA . LYS A 1 176 ? -4.452 -8.815 3.166 1.00 96.69 176 LYS A CA 1
ATOM 1404 C C . LYS A 1 176 ? -3.949 -8.563 1.745 1.00 96.69 176 LYS A C 1
ATOM 1406 O O . LYS A 1 176 ? -3.580 -9.506 1.049 1.00 96.69 176 LYS A O 1
ATOM 1411 N N . LYS A 1 177 ? -3.869 -7.298 1.344 1.00 98.25 177 LYS A N 1
ATOM 1412 C CA . LYS A 1 177 ? -3.186 -6.896 0.113 1.00 98.25 177 LYS A CA 1
ATOM 1413 C C . LYS A 1 177 ? -2.112 -5.863 0.398 1.00 98.25 177 LYS A C 1
ATOM 1415 O O . LYS A 1 177 ? -2.193 -5.114 1.373 1.00 98.25 177 LYS A O 1
ATOM 1420 N N . GLU A 1 178 ? -1.099 -5.846 -0.451 1.00 98.50 178 GLU A N 1
ATOM 1421 C CA . GLU A 1 178 ? -0.083 -4.805 -0.472 1.00 98.50 178 GLU A CA 1
ATOM 1422 C C . GLU A 1 178 ? 0.054 -4.269 -1.891 1.00 98.50 178 GLU A C 1
ATOM 1424 O O . GLU A 1 178 ? 0.216 -5.028 -2.843 1.00 98.50 178 GLU A O 1
ATOM 1429 N N . TYR A 1 179 ? -0.011 -2.952 -2.023 1.00 98.56 179 T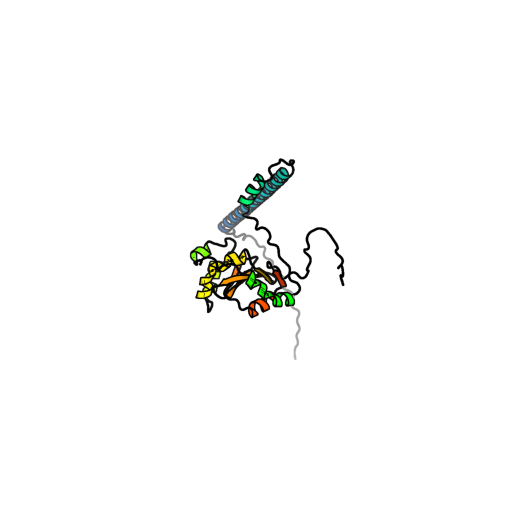YR A N 1
ATOM 1430 C CA . TYR A 1 179 ? 0.123 -2.245 -3.284 1.00 98.56 179 TYR A CA 1
ATOM 1431 C C . TYR A 1 179 ? 1.439 -1.495 -3.287 1.00 98.56 179 TYR A C 1
ATOM 1433 O O . TYR A 1 179 ? 1.730 -0.735 -2.360 1.00 98.56 179 TYR A O 1
ATOM 1441 N N . ILE A 1 180 ? 2.227 -1.699 -4.333 1.00 98.31 180 ILE A N 1
ATOM 1442 C CA . ILE A 1 180 ? 3.511 -1.034 -4.517 1.00 98.31 180 ILE A CA 1
ATOM 1443 C C . ILE A 1 180 ? 3.378 -0.091 -5.703 1.00 98.31 180 ILE A C 1
ATOM 1445 O O . ILE A 1 180 ? 2.927 -0.493 -6.781 1.00 98.31 180 ILE A O 1
ATOM 1449 N N . LYS A 1 181 ? 3.791 1.158 -5.505 1.00 97.75 181 LYS A N 1
ATOM 1450 C CA . LYS A 1 181 ? 3.841 2.166 -6.562 1.00 97.75 181 LYS A CA 1
ATOM 1451 C C . LYS A 1 181 ? 5.129 2.971 -6.484 1.00 97.75 181 LYS A C 1
ATOM 1453 O O . LYS A 1 181 ? 5.613 3.291 -5.397 1.00 97.75 181 LYS A O 1
ATOM 1458 N N . SER A 1 182 ? 5.686 3.266 -7.648 1.00 96.88 182 SER A N 1
ATOM 1459 C CA . SER A 1 182 ? 6.908 4.038 -7.810 1.00 96.88 182 SER A CA 1
ATOM 1460 C C . SER A 1 182 ? 6.581 5.474 -8.205 1.00 96.88 182 SER A C 1
ATOM 1462 O O . SER A 1 182 ? 5.804 5.715 -9.133 1.00 96.88 182 SER A O 1
ATOM 1464 N N . PHE A 1 183 ? 7.197 6.430 -7.518 1.00 96.62 183 PHE A N 1
ATOM 1465 C CA . PHE A 1 183 ? 7.057 7.852 -7.794 1.00 96.62 183 PHE A CA 1
ATOM 1466 C C . PHE A 1 183 ? 8.415 8.497 -8.076 1.00 96.62 183 PHE A C 1
ATOM 1468 O O . PHE A 1 183 ? 9.418 8.137 -7.464 1.00 96.62 183 PHE A O 1
ATOM 1475 N N . LYS A 1 184 ? 8.454 9.463 -8.994 1.00 94.00 184 LYS A N 1
ATOM 1476 C CA . LYS A 1 184 ? 9.638 10.275 -9.285 1.00 94.00 184 LYS A CA 1
ATOM 1477 C C . LYS A 1 184 ? 9.862 11.254 -8.137 1.00 94.00 184 LYS A C 1
ATOM 1479 O O . LYS A 1 184 ? 9.028 12.132 -7.917 1.00 94.00 184 LYS A O 1
ATOM 1484 N N . ASP A 1 185 ? 10.992 11.120 -7.457 1.00 87.25 185 ASP A N 1
ATOM 1485 C CA . ASP A 1 185 ? 11.526 12.106 -6.520 1.00 87.25 185 ASP A CA 1
ATOM 1486 C C . ASP A 1 185 ? 12.847 12.661 -7.091 1.00 87.25 185 ASP A C 1
ATOM 1488 O O . ASP A 1 185 ? 13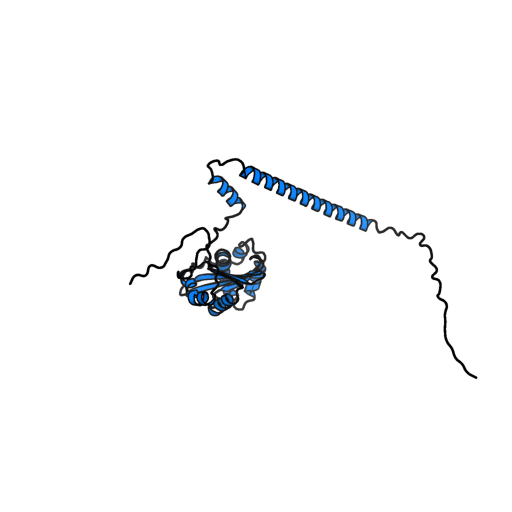.443 12.061 -7.986 1.00 87.25 185 ASP A O 1
ATOM 1492 N N . LYS A 1 186 ? 13.267 13.846 -6.641 1.00 78.81 186 LYS A N 1
ATOM 1493 C CA . LYS A 1 186 ? 14.287 14.710 -7.277 1.00 78.81 186 LYS A CA 1
ATOM 1494 C C . LYS A 1 186 ? 15.452 13.948 -7.921 1.00 78.81 186 LYS A C 1
ATOM 1496 O O . LYS A 1 186 ? 15.689 14.107 -9.115 1.00 78.81 186 LYS A O 1
ATOM 1501 N N . ASP A 1 187 ? 16.116 13.100 -7.134 1.00 71.62 187 ASP A N 1
ATOM 1502 C CA . ASP A 1 187 ? 17.334 12.385 -7.534 1.00 71.62 187 ASP A CA 1
ATOM 1503 C C . ASP A 1 187 ? 17.161 10.854 -7.579 1.00 71.62 187 ASP A C 1
ATOM 1505 O O . ASP A 1 187 ? 18.066 10.136 -8.002 1.00 71.62 187 ASP A O 1
ATOM 1509 N N . ASN A 1 188 ? 16.022 10.329 -7.113 1.00 82.44 188 ASN A N 1
ATOM 1510 C CA . ASN A 1 188 ? 15.744 8.896 -6.986 1.00 82.44 188 ASN A CA 1
ATOM 1511 C C . ASN A 1 188 ? 14.240 8.622 -7.052 1.00 82.44 188 ASN A C 1
ATOM 1513 O O . ASN A 1 188 ? 13.426 9.519 -6.912 1.00 82.44 188 ASN A O 1
ATOM 1517 N N . ASN A 1 189 ? 13.846 7.360 -7.205 1.00 89.31 189 ASN A N 1
ATOM 1518 C CA . ASN A 1 189 ? 12.430 7.011 -7.128 1.00 89.31 189 ASN A CA 1
ATOM 1519 C C . ASN A 1 189 ? 12.018 6.681 -5.693 1.00 89.31 189 ASN A C 1
ATOM 1521 O O . ASN A 1 189 ? 12.684 5.899 -5.010 1.00 89.31 189 ASN A O 1
ATOM 1525 N N . LEU A 1 190 ? 10.888 7.239 -5.273 1.00 94.44 190 LEU A N 1
ATOM 1526 C CA . LEU A 1 190 ? 10.207 6.904 -4.035 1.00 94.44 190 LEU A CA 1
ATOM 1527 C C . LEU A 1 190 ? 9.325 5.680 -4.284 1.00 94.44 190 LEU A C 1
ATOM 1529 O O . LEU A 1 190 ? 8.354 5.737 -5.036 1.00 94.44 190 LEU A O 1
ATOM 1533 N N . LEU A 1 191 ? 9.651 4.565 -3.633 1.00 96.12 191 LEU A N 1
ATOM 1534 C CA . LEU A 1 191 ? 8.764 3.406 -3.572 1.00 96.12 191 LEU A CA 1
ATOM 1535 C C . LEU A 1 191 ? 7.797 3.584 -2.405 1.00 96.12 191 LEU A C 1
ATOM 1537 O O . LEU A 1 191 ? 8.215 3.693 -1.249 1.00 96.12 191 LEU A O 1
ATOM 1541 N N . TYR A 1 192 ? 6.507 3.601 -2.711 1.00 97.81 192 TYR A N 1
ATOM 1542 C CA . TYR A 1 192 ? 5.443 3.619 -1.723 1.00 97.81 192 TYR A CA 1
ATOM 1543 C C . TYR A 1 192 ? 4.801 2.238 -1.634 1.00 97.81 192 TYR A C 1
ATOM 1545 O O . TYR A 1 192 ? 4.469 1.637 -2.657 1.00 97.81 192 TYR A O 1
ATOM 1553 N N . LEU A 1 193 ? 4.629 1.746 -0.408 1.00 98.25 193 LEU A N 1
ATOM 1554 C CA . LEU A 1 193 ? 3.937 0.493 -0.127 1.00 98.25 193 LEU A CA 1
ATOM 1555 C C . LEU A 1 193 ? 2.717 0.773 0.751 1.00 98.25 193 LEU A C 1
ATOM 1557 O O . LEU A 1 193 ? 2.850 1.273 1.872 1.00 98.25 193 LEU A O 1
ATOM 1561 N N . LEU A 1 194 ? 1.535 0.439 0.241 1.00 98.50 194 LEU A N 1
ATOM 1562 C CA . LEU A 1 194 ? 0.258 0.566 0.937 1.00 98.50 194 LEU A CA 1
ATOM 1563 C C . LEU A 1 194 ? -0.259 -0.818 1.316 1.00 98.50 194 LEU A C 1
ATOM 1565 O O . LEU A 1 194 ? -0.434 -1.668 0.451 1.00 98.50 194 LEU A O 1
ATOM 1569 N N . VAL A 1 195 ? -0.544 -1.032 2.597 1.00 98.25 195 VAL A N 1
ATOM 1570 C CA . VAL A 1 195 ? -1.102 -2.291 3.104 1.00 98.25 195 VAL A CA 1
ATOM 1571 C C . VAL A 1 195 ? -2.586 -2.107 3.383 1.00 98.25 195 VAL A C 1
ATOM 1573 O O . VAL A 1 195 ? -2.966 -1.200 4.130 1.00 98.25 195 VAL A O 1
ATOM 1576 N N . THR A 1 196 ? -3.414 -3.003 2.856 1.00 98.12 196 THR A N 1
ATOM 1577 C CA . THR A 1 196 ? -4.866 -3.001 3.054 1.00 98.12 196 THR A CA 1
ATOM 1578 C C . THR A 1 196 ? -5.379 -4.360 3.529 1.00 98.12 196 THR A C 1
ATOM 1580 O O . THR A 1 196 ? -4.684 -5.383 3.483 1.00 98.12 196 THR A O 1
ATOM 1583 N N . LYS A 1 197 ? -6.620 -4.369 4.019 1.00 95.75 197 LYS A N 1
ATOM 1584 C CA . LYS A 1 197 ? -7.391 -5.570 4.342 1.00 95.75 197 LYS A CA 1
ATOM 1585 C C . LYS A 1 197 ? -8.846 -5.426 3.921 1.00 95.75 197 LYS A C 1
ATOM 1587 O O . LYS A 1 197 ? -9.328 -4.321 3.685 1.00 95.75 197 LYS A O 1
ATOM 1592 N N . ASN A 1 198 ? -9.543 -6.564 3.914 1.00 93.75 198 ASN A N 1
ATOM 1593 C CA . ASN A 1 198 ? -10.995 -6.647 3.738 1.00 93.75 198 ASN A CA 1
ATOM 1594 C C . ASN A 1 198 ? -11.453 -6.013 2.416 1.00 93.75 198 ASN A C 1
ATOM 1596 O O . ASN A 1 198 ? -12.332 -5.156 2.412 1.00 93.75 198 ASN A O 1
ATOM 1600 N N . ASN A 1 199 ? -10.836 -6.426 1.303 1.00 91.00 199 ASN A N 1
ATOM 1601 C CA . ASN A 1 199 ? -11.088 -5.867 -0.031 1.00 91.00 199 ASN A CA 1
ATOM 1602 C C . ASN A 1 199 ? -10.947 -4.338 -0.043 1.00 91.00 199 ASN A C 1
ATOM 1604 O O . ASN A 1 199 ? -11.853 -3.624 -0.457 1.00 91.00 199 ASN A O 1
ATOM 1608 N N . ASP A 1 200 ? -9.821 -3.856 0.485 1.00 95.25 200 ASP A N 1
ATOM 1609 C CA . ASP A 1 200 ? -9.419 -2.444 0.485 1.00 95.25 200 ASP A CA 1
ATOM 1610 C C . ASP A 1 200 ? -10.262 -1.487 1.331 1.00 95.25 200 ASP A C 1
ATOM 1612 O O . ASP A 1 200 ? -9.921 -0.312 1.446 1.00 95.25 200 ASP A O 1
ATOM 1616 N N . LYS A 1 201 ? -11.289 -1.990 2.020 1.00 96.06 201 LYS A N 1
ATOM 1617 C CA . LYS A 1 201 ? -12.097 -1.209 2.968 1.00 96.06 201 LYS A CA 1
ATOM 1618 C C . LYS A 1 201 ? -11.301 -0.726 4.175 1.00 96.06 201 LYS A C 1
ATOM 1620 O O . LYS A 1 201 ? -11.675 0.256 4.812 1.00 96.06 201 LYS A O 1
ATOM 1625 N N . THR A 1 202 ? -10.224 -1.434 4.521 1.00 97.44 202 THR A N 1
ATOM 1626 C CA . THR A 1 202 ? -9.380 -1.117 5.673 1.00 97.44 202 THR A CA 1
ATOM 1627 C C . THR A 1 202 ? -7.949 -0.823 5.234 1.00 97.44 202 THR A C 1
ATOM 1629 O O . THR A 1 202 ? -7.247 -1.725 4.776 1.00 97.44 202 THR A O 1
ATOM 1632 N N . LEU A 1 203 ? -7.476 0.404 5.447 1.00 98.06 203 LEU A N 1
ATOM 1633 C CA . LEU A 1 203 ? -6.064 0.766 5.310 1.00 98.06 203 LEU A CA 1
ATOM 1634 C C . LEU A 1 203 ? -5.319 0.422 6.602 1.00 98.06 203 LEU A C 1
ATOM 1636 O O . LEU A 1 203 ? -5.702 0.865 7.684 1.00 98.06 203 LEU A O 1
ATOM 1640 N N . ILE A 1 204 ? -4.246 -0.360 6.506 1.00 96.50 204 ILE A N 1
ATOM 1641 C CA . ILE A 1 204 ? -3.434 -0.743 7.668 1.00 96.50 204 ILE A CA 1
ATOM 1642 C C . ILE A 1 204 ? -2.292 0.241 7.858 1.00 96.50 204 ILE A C 1
ATOM 1644 O O . ILE A 1 204 ? -2.094 0.768 8.948 1.00 96.50 204 ILE A O 1
ATOM 1648 N N . THR A 1 205 ? -1.481 0.438 6.821 1.00 96.06 205 THR A N 1
ATOM 1649 C CA . THR A 1 205 ? -0.297 1.291 6.910 1.00 96.06 205 THR A CA 1
ATOM 1650 C C . THR A 1 205 ? 0.154 1.730 5.523 1.00 96.06 205 THR A C 1
ATOM 1652 O O . THR A 1 205 ? -0.005 0.990 4.556 1.00 96.06 205 THR A O 1
ATOM 1655 N N . GLY A 1 206 ? 0.722 2.930 5.439 1.00 96.25 206 GLY A N 1
ATOM 1656 C CA . GLY A 1 206 ? 1.398 3.448 4.254 1.00 96.25 206 GLY A CA 1
ATOM 1657 C C . GLY A 1 206 ? 2.863 3.706 4.578 1.00 96.25 206 GLY A C 1
ATOM 1658 O O . GLY A 1 206 ? 3.166 4.379 5.570 1.00 96.25 206 GLY A O 1
ATOM 1659 N N . ILE A 1 207 ? 3.771 3.131 3.793 1.00 96.00 207 ILE A N 1
ATOM 1660 C CA . ILE A 1 207 ? 5.217 3.193 4.016 1.00 96.00 207 ILE A CA 1
ATOM 1661 C C . ILE A 1 207 ? 5.855 3.945 2.840 1.00 96.00 207 ILE A C 1
ATOM 1663 O O . ILE A 1 207 ? 6.060 3.347 1.781 1.00 96.00 207 ILE A O 1
ATOM 1667 N N . PRO A 1 208 ? 6.173 5.243 2.999 1.00 94.19 208 PRO A N 1
ATOM 1668 C CA . PRO A 1 208 ? 6.996 5.957 2.033 1.00 94.19 208 PRO A CA 1
ATOM 1669 C C . PRO A 1 208 ? 8.449 5.492 2.126 1.00 94.19 208 PRO A C 1
ATOM 1671 O O . PRO A 1 208 ? 8.913 5.098 3.200 1.00 94.19 208 PRO A O 1
ATOM 1674 N N . ASN A 1 209 ? 9.166 5.564 1.003 1.00 93.25 209 ASN A N 1
ATOM 1675 C CA . ASN A 1 209 ? 10.557 5.119 0.888 1.00 93.25 209 ASN A CA 1
ATOM 1676 C C . ASN A 1 209 ? 10.751 3.669 1.359 1.00 93.25 209 ASN A C 1
ATOM 1678 O O . ASN A 1 209 ? 11.697 3.350 2.087 1.00 93.25 209 ASN A O 1
ATOM 1682 N N . ALA A 1 210 ? 9.833 2.784 0.963 1.00 93.19 210 ALA A N 1
ATOM 1683 C CA . ALA A 1 210 ? 9.927 1.367 1.267 1.00 93.19 210 ALA A CA 1
ATOM 1684 C C . ALA A 1 210 ? 11.251 0.808 0.725 1.00 93.19 210 ALA A C 1
ATOM 1686 O O . ALA A 1 210 ? 11.552 0.902 -0.465 1.00 93.19 210 ALA A O 1
ATOM 1687 N N . ASN A 1 211 ? 12.062 0.235 1.617 1.00 92.50 211 ASN A N 1
ATOM 1688 C CA . ASN A 1 211 ? 13.366 -0.301 1.247 1.00 92.50 211 ASN A CA 1
ATOM 1689 C C . ASN A 1 211 ? 13.206 -1.441 0.228 1.00 92.50 211 ASN A C 1
ATOM 1691 O O . ASN A 1 211 ? 12.378 -2.333 0.411 1.00 92.50 211 ASN A O 1
ATOM 1695 N N . GLU A 1 212 ? 14.050 -1.463 -0.802 1.00 92.38 212 GLU A N 1
ATOM 1696 C CA . GLU A 1 212 ? 14.003 -2.480 -1.856 1.00 92.38 212 GLU A CA 1
ATOM 1697 C C . GLU A 1 212 ? 14.097 -3.915 -1.307 1.00 92.38 212 GLU A C 1
ATOM 1699 O O . GLU A 1 212 ? 13.366 -4.798 -1.748 1.00 92.38 212 GLU A O 1
ATOM 1704 N N . ARG A 1 213 ? 14.929 -4.161 -0.286 1.00 95.38 213 ARG A N 1
ATOM 1705 C CA . ARG A 1 213 ? 15.014 -5.462 0.397 1.00 95.38 213 ARG A CA 1
ATOM 1706 C C . ARG A 1 213 ? 13.682 -5.854 1.035 1.00 95.38 213 ARG A C 1
ATOM 1708 O O . ARG A 1 213 ? 13.321 -7.027 0.988 1.00 95.38 213 ARG A O 1
ATOM 1715 N N . TYR A 1 214 ? 12.975 -4.896 1.634 1.00 96.00 214 TYR A N 1
ATOM 1716 C CA . TYR A 1 214 ? 11.663 -5.139 2.231 1.00 96.00 214 TYR A CA 1
ATOM 1717 C C . TYR A 1 214 ? 10.641 -5.498 1.149 1.00 96.00 214 TYR A C 1
ATOM 1719 O O . TYR A 1 214 ? 10.001 -6.539 1.249 1.00 96.00 214 TYR A O 1
ATOM 1727 N N . VAL A 1 215 ? 10.585 -4.722 0.063 1.00 96.62 215 VAL A N 1
ATOM 1728 C CA . VAL A 1 215 ? 9.696 -4.994 -1.078 1.00 96.62 215 VAL A CA 1
ATOM 1729 C C . VAL A 1 215 ? 9.968 -6.378 -1.683 1.00 96.62 215 VAL A C 1
ATOM 1731 O O . VAL A 1 215 ? 9.045 -7.169 -1.846 1.00 96.62 215 VAL A O 1
ATOM 1734 N N . LYS A 1 216 ? 11.237 -6.727 -1.939 1.00 97.12 216 LYS A N 1
ATOM 1735 C CA . LYS A 1 216 ? 11.628 -8.057 -2.448 1.00 97.12 216 LYS A CA 1
ATOM 1736 C C . LYS A 1 216 ? 11.200 -9.191 -1.518 1.00 97.12 216 LYS A C 1
ATOM 1738 O O . LYS A 1 216 ? 10.796 -10.259 -1.972 1.00 97.12 216 LYS A O 1
ATOM 1743 N N . ASN A 1 217 ? 11.297 -8.971 -0.211 1.00 97.81 217 ASN A N 1
ATOM 1744 C CA . ASN A 1 217 ? 10.879 -9.944 0.785 1.00 97.81 217 ASN A CA 1
ATOM 1745 C C . ASN A 1 217 ? 9.355 -10.139 0.800 1.00 97.81 217 ASN A C 1
ATOM 1747 O O . ASN A 1 217 ? 8.899 -11.276 0.887 1.00 97.81 217 ASN A O 1
ATOM 1751 N N . GLU A 1 218 ? 8.573 -9.067 0.671 1.00 97.81 218 GLU A N 1
ATOM 1752 C CA . GLU A 1 218 ? 7.112 -9.176 0.593 1.00 97.81 218 GLU A CA 1
ATOM 1753 C C . GLU A 1 218 ? 6.654 -9.825 -0.722 1.00 97.81 218 GLU A C 1
ATOM 1755 O O . GLU A 1 218 ? 5.803 -10.712 -0.687 1.00 97.81 218 GLU A O 1
ATOM 1760 N N . ILE A 1 219 ? 7.305 -9.527 -1.854 1.00 97.50 219 ILE A N 1
ATOM 1761 C CA . ILE A 1 219 ? 7.087 -10.234 -3.132 1.00 97.50 219 ILE A CA 1
ATOM 1762 C C . ILE A 1 219 ? 7.318 -11.745 -2.971 1.00 97.50 219 ILE A C 1
ATOM 1764 O O . ILE A 1 219 ? 6.498 -12.551 -3.408 1.00 97.50 219 ILE A O 1
ATOM 1768 N N . ASN A 1 220 ? 8.406 -12.155 -2.309 1.00 97.44 220 ASN A N 1
ATOM 1769 C CA . ASN A 1 220 ? 8.688 -13.575 -2.077 1.00 97.44 220 ASN A CA 1
ATOM 1770 C C . ASN A 1 220 ? 7.580 -14.276 -1.275 1.00 97.44 220 ASN A C 1
ATOM 1772 O O . ASN A 1 220 ? 7.234 -15.422 -1.573 1.00 97.44 220 ASN A O 1
ATOM 1776 N N . LYS A 1 221 ? 7.009 -13.589 -0.282 1.00 97.56 221 LYS A N 1
ATOM 1777 C CA . LYS A 1 221 ? 5.982 -14.132 0.617 1.00 97.56 221 LYS A CA 1
ATOM 1778 C C . LYS A 1 221 ? 4.560 -14.100 0.051 1.00 97.56 221 LYS A C 1
ATOM 1780 O O . LYS A 1 221 ? 3.730 -14.844 0.554 1.00 97.56 221 LYS A O 1
ATOM 1785 N N . ALA A 1 222 ? 4.271 -13.243 -0.926 1.00 98.06 222 ALA A N 1
ATOM 1786 C CA . ALA A 1 222 ? 2.925 -13.069 -1.471 1.00 98.06 222 ALA A CA 1
ATOM 1787 C C . ALA A 1 222 ? 2.380 -14.364 -2.093 1.00 98.06 222 ALA A C 1
ATOM 1789 O O . ALA A 1 222 ? 3.119 -15.083 -2.763 1.00 98.06 222 ALA A O 1
ATOM 1790 N N . ASP A 1 223 ? 1.093 -14.654 -1.920 1.00 97.75 223 ASP A N 1
ATOM 1791 C CA . ASP A 1 223 ? 0.462 -15.840 -2.513 1.00 97.75 223 ASP A CA 1
ATOM 1792 C C . ASP A 1 223 ? 0.188 -15.631 -4.005 1.00 97.75 223 ASP A C 1
ATOM 1794 O O . ASP A 1 223 ? 0.424 -16.519 -4.821 1.00 97.75 223 ASP A O 1
ATOM 1798 N N . ILE A 1 224 ? -0.277 -14.430 -4.364 1.00 96.94 224 ILE A N 1
ATOM 1799 C CA . ILE A 1 224 ? -0.568 -14.025 -5.742 1.00 96.94 224 ILE A CA 1
ATOM 1800 C C . ILE A 1 224 ? 0.075 -12.665 -5.986 1.00 96.94 224 ILE A C 1
ATOM 1802 O O . ILE A 1 224 ? 0.033 -11.781 -5.128 1.00 96.94 224 ILE A O 1
ATOM 1806 N N . ILE A 1 225 ? 0.663 -12.503 -7.167 1.00 97.38 225 ILE A N 1
ATOM 1807 C CA . ILE A 1 225 ? 1.350 -11.284 -7.581 1.00 97.38 225 ILE A CA 1
ATOM 1808 C C . ILE A 1 225 ? 0.787 -10.866 -8.933 1.00 97.38 225 ILE A C 1
ATOM 1810 O O . ILE A 1 225 ? 0.925 -11.597 -9.917 1.00 97.38 225 ILE A O 1
ATOM 1814 N N . HIS A 1 226 ? 0.204 -9.674 -8.984 1.00 96.12 226 HIS A N 1
ATOM 1815 C CA . HIS A 1 226 ? -0.165 -9.011 -10.226 1.00 96.12 226 HIS A CA 1
ATOM 1816 C C . HIS A 1 226 ? 0.832 -7.892 -10.509 1.00 96.12 226 HIS A C 1
ATOM 1818 O O . HIS A 1 226 ? 0.993 -6.971 -9.709 1.00 96.12 226 HIS A O 1
ATOM 1824 N N . SER A 1 227 ? 1.503 -7.972 -11.654 1.00 95.44 227 SER A N 1
ATOM 1825 C CA . SER A 1 227 ? 2.357 -6.903 -12.164 1.00 95.44 227 SER A CA 1
ATOM 1826 C C . SER A 1 227 ? 1.613 -6.133 -13.243 1.00 95.44 227 SER A C 1
ATOM 1828 O O . SER A 1 227 ? 1.230 -6.704 -14.263 1.00 95.44 227 SER A O 1
ATOM 1830 N N . PHE A 1 228 ? 1.461 -4.828 -13.050 1.00 94.50 228 PHE A N 1
ATOM 1831 C CA . PHE A 1 228 ? 0.892 -3.917 -14.044 1.00 94.50 228 PHE A CA 1
ATOM 1832 C C . PHE A 1 228 ? 1.971 -3.176 -14.845 1.00 94.50 228 PHE A C 1
ATOM 1834 O O . PHE A 1 228 ? 1.680 -2.237 -15.598 1.00 94.50 228 PHE A O 1
ATOM 1841 N N . VAL A 1 229 ? 3.228 -3.573 -14.644 1.00 90.81 229 VAL A N 1
ATOM 1842 C CA . VAL A 1 229 ? 4.393 -3.093 -15.379 1.00 90.81 229 VAL A CA 1
ATOM 1843 C C . VAL A 1 229 ? 4.885 -4.193 -16.318 1.00 90.81 229 VAL A C 1
ATOM 1845 O O . VAL A 1 229 ? 4.877 -5.371 -15.943 1.00 90.81 229 VAL A O 1
ATOM 1848 N N . PRO A 1 230 ? 5.303 -3.841 -17.543 1.00 78.38 230 PRO A N 1
ATOM 1849 C CA . PRO A 1 230 ? 5.825 -4.817 -18.480 1.00 78.38 230 PRO A CA 1
ATOM 1850 C C . PRO A 1 230 ? 7.172 -5.333 -17.970 1.00 78.38 230 PRO A C 1
ATOM 1852 O O . PRO A 1 230 ? 8.156 -4.597 -17.958 1.00 78.38 230 PRO A O 1
ATOM 1855 N N . LEU A 1 231 ? 7.236 -6.605 -17.573 1.00 67.75 231 LEU A N 1
ATOM 1856 C CA . LEU A 1 231 ? 8.518 -7.290 -17.439 1.00 67.75 231 LEU A CA 1
ATOM 1857 C C . LEU A 1 231 ? 9.121 -7.381 -18.847 1.00 67.75 231 LEU A C 1
ATOM 1859 O O . LEU A 1 231 ? 8.402 -7.704 -19.795 1.00 67.75 231 LEU A O 1
ATOM 1863 N N . ASN A 1 232 ? 10.393 -7.011 -19.017 1.00 56.09 232 ASN A N 1
ATOM 1864 C CA . ASN A 1 232 ? 11.040 -6.976 -20.330 1.00 56.09 232 ASN A CA 1
ATOM 1865 C C . ASN A 1 232 ? 10.712 -8.237 -21.145 1.00 56.09 232 ASN A C 1
ATOM 1867 O O . ASN A 1 232 ? 10.841 -9.356 -20.656 1.00 56.09 232 ASN A O 1
ATOM 1871 N N . ARG A 1 233 ? 10.258 -8.023 -22.387 1.00 48.03 233 ARG A N 1
ATOM 1872 C CA . ARG A 1 233 ? 9.757 -9.044 -23.312 1.00 48.03 233 ARG A CA 1
ATOM 1873 C C . ARG A 1 233 ? 10.813 -10.122 -23.582 1.00 48.03 233 ARG A C 1
ATOM 1875 O O . ARG A 1 233 ? 11.575 -10.010 -24.536 1.00 48.03 233 ARG A O 1
ATOM 1882 N N . GLN A 1 234 ? 10.806 -11.189 -22.797 1.00 36.44 234 GLN A N 1
ATOM 1883 C CA . GLN A 1 234 ? 11.154 -12.526 -23.263 1.00 36.44 234 GLN A CA 1
ATOM 1884 C C . GLN A 1 234 ? 10.012 -13.458 -22.855 1.00 36.44 234 GLN A C 1
ATOM 1886 O O . GLN A 1 234 ? 9.983 -14.003 -21.762 1.00 36.44 234 GLN A O 1
ATOM 1891 N N . THR A 1 235 ? 9.029 -13.511 -23.762 1.00 40.31 235 THR A N 1
ATOM 1892 C CA . THR A 1 235 ? 8.016 -14.562 -23.946 1.00 40.31 235 THR A CA 1
ATOM 1893 C C . THR A 1 235 ? 7.369 -15.147 -22.691 1.00 40.31 235 THR A C 1
ATOM 1895 O O . THR A 1 235 ? 7.794 -16.192 -22.210 1.00 40.31 235 THR A O 1
ATOM 1898 N N . THR A 1 236 ? 6.225 -14.579 -22.306 1.00 34.59 236 THR A N 1
ATOM 1899 C CA . THR A 1 236 ? 5.131 -15.386 -21.753 1.00 34.59 236 THR A CA 1
ATOM 1900 C C . THR A 1 236 ? 3.813 -14.920 -22.359 1.00 34.59 236 THR A C 1
ATOM 1902 O O . THR A 1 236 ? 3.552 -13.724 -22.490 1.00 34.59 236 THR A O 1
ATOM 1905 N N . GLU A 1 237 ? 3.052 -15.901 -22.822 1.00 37.62 237 GLU A N 1
ATOM 1906 C CA . GLU A 1 237 ? 1.860 -15.809 -23.652 1.00 37.62 237 GLU A CA 1
ATOM 1907 C C . GLU A 1 237 ? 0.755 -14.948 -23.031 1.00 37.62 237 GLU A C 1
ATOM 1909 O O . GLU A 1 237 ? 0.414 -15.070 -21.854 1.00 37.62 237 GLU A O 1
ATOM 1914 N N . VAL A 1 238 ? 0.152 -14.102 -23.865 1.00 40.41 238 VAL A N 1
ATOM 1915 C CA . VAL A 1 238 ? -1.103 -13.418 -23.559 1.00 40.41 238 VAL A CA 1
ATOM 1916 C C . VAL A 1 238 ? -2.216 -14.456 -23.682 1.00 40.41 238 VAL A C 1
ATOM 1918 O O . VAL A 1 238 ? -2.640 -14.790 -24.787 1.00 40.41 238 VAL A O 1
ATOM 1921 N N . VAL A 1 239 ? -2.696 -14.995 -22.563 1.00 44.72 239 VAL A N 1
ATOM 1922 C CA . VAL A 1 239 ? -3.914 -15.810 -22.583 1.00 44.72 239 VAL A CA 1
ATOM 1923 C C . VAL A 1 239 ? -5.106 -14.867 -22.542 1.00 44.72 239 VAL A C 1
ATOM 1925 O O . VAL A 1 239 ? -5.516 -14.434 -21.472 1.00 44.72 239 VAL A O 1
ATOM 1928 N N . ASN A 1 240 ? -5.626 -14.541 -23.727 1.00 39.34 240 ASN A N 1
ATOM 1929 C CA . ASN A 1 240 ? -7.061 -14.417 -23.986 1.00 39.34 240 ASN A CA 1
ATOM 1930 C C . ASN A 1 240 ? -7.328 -14.379 -25.503 1.00 39.34 240 ASN A C 1
ATOM 1932 O O . ASN A 1 240 ? -7.140 -13.355 -26.148 1.00 39.34 240 ASN A O 1
ATOM 1936 N N . GLY A 1 241 ? -7.828 -15.500 -26.041 1.00 40.34 241 GLY A N 1
ATOM 1937 C CA . GLY A 1 241 ? -8.573 -15.548 -27.306 1.00 40.34 241 GLY A CA 1
ATOM 1938 C C . GLY A 1 241 ? -7.775 -15.847 -28.584 1.00 40.34 241 GLY A C 1
ATOM 1939 O O . GLY A 1 241 ? -7.291 -14.941 -29.239 1.00 40.34 241 GLY A O 1
ATOM 1940 N N . LEU A 1 242 ? -7.785 -17.125 -28.987 1.00 34.41 242 LEU A N 1
ATOM 1941 C CA . LEU A 1 242 ? -7.665 -17.638 -30.367 1.00 34.41 242 LEU A CA 1
ATOM 1942 C C . LEU A 1 242 ? -6.380 -17.330 -31.187 1.00 34.41 242 LEU A C 1
ATOM 1944 O O . LEU A 1 242 ? -6.285 -16.339 -31.894 1.00 34.41 242 LEU A O 1
ATOM 1948 N N . ALA A 1 243 ? -5.505 -18.350 -31.198 1.00 36.53 243 ALA A N 1
ATOM 1949 C CA . ALA A 1 243 ? -4.648 -18.868 -32.284 1.00 36.53 243 ALA A CA 1
ATOM 1950 C C . ALA A 1 243 ? -3.543 -17.990 -32.924 1.00 36.53 243 ALA A C 1
ATOM 1952 O O . ALA A 1 243 ? -3.814 -17.033 -33.636 1.00 36.53 243 ALA A O 1
ATOM 1953 N N . MET A 1 244 ? -2.289 -18.466 -32.863 1.00 32.03 244 MET A N 1
ATOM 1954 C CA . MET A 1 244 ? -1.604 -19.168 -33.974 1.00 32.03 244 MET A CA 1
ATOM 1955 C C . MET A 1 244 ? -0.137 -19.477 -33.622 1.00 32.03 244 MET A C 1
ATOM 1957 O O . MET A 1 244 ? 0.576 -18.682 -33.018 1.00 32.03 244 MET A O 1
ATOM 1961 N N . GLN A 1 245 ? 0.295 -20.665 -34.036 1.00 42.66 245 GLN A N 1
ATOM 1962 C CA . GLN A 1 245 ? 1.628 -21.249 -33.894 1.00 42.66 245 GLN A CA 1
ATOM 1963 C C . GLN A 1 245 ? 2.655 -20.521 -34.782 1.00 42.66 245 GLN A C 1
ATOM 1965 O O . GLN A 1 245 ? 2.393 -20.325 -35.968 1.00 42.66 245 GLN A O 1
ATOM 1970 N N . ILE A 1 246 ? 3.846 -20.188 -34.263 1.00 36.00 246 ILE A N 1
ATOM 1971 C CA . ILE A 1 246 ? 5.004 -19.827 -35.103 1.00 36.00 246 ILE A CA 1
ATOM 1972 C C . ILE A 1 246 ? 6.241 -20.607 -34.639 1.00 36.00 246 ILE A C 1
ATOM 1974 O O . ILE A 1 246 ? 6.745 -20.423 -33.535 1.00 36.00 246 ILE A O 1
ATOM 1978 N N . LEU A 1 247 ? 6.713 -21.498 -35.516 1.00 35.16 247 LEU A N 1
ATOM 1979 C CA . LEU A 1 247 ? 7.994 -22.206 -35.432 1.00 35.16 247 LEU A CA 1
ATOM 1980 C C . LEU A 1 247 ? 9.177 -21.221 -35.531 1.00 35.16 247 LEU A C 1
ATOM 1982 O O . LEU A 1 247 ? 9.111 -20.287 -36.335 1.00 35.16 247 LEU A O 1
ATOM 1986 N N . PRO A 1 248 ? 10.300 -21.450 -34.825 1.00 36.28 248 PRO A N 1
ATOM 1987 C CA . PRO A 1 248 ? 11.492 -20.632 -34.996 1.00 36.28 248 PRO A CA 1
ATOM 1988 C C . PRO A 1 248 ? 12.139 -20.924 -36.356 1.00 36.28 248 PRO A C 1
ATOM 1990 O O . PRO A 1 248 ? 12.599 -22.033 -36.630 1.00 36.28 248 PRO A O 1
ATOM 1993 N N . GLN A 1 249 ? 12.191 -19.912 -37.222 1.00 33.81 249 GLN A N 1
ATOM 1994 C CA . GLN A 1 249 ? 13.047 -19.937 -38.404 1.00 33.81 249 GLN A CA 1
ATOM 1995 C C . GLN A 1 249 ? 14.481 -19.634 -37.972 1.00 33.81 249 GLN A C 1
ATOM 1997 O O . GLN A 1 249 ? 14.855 -18.483 -37.757 1.00 33.81 249 GLN A O 1
ATOM 2002 N N . ASN A 1 250 ? 15.284 -20.693 -37.874 1.00 39.53 250 ASN A N 1
ATOM 2003 C CA . ASN A 1 250 ? 16.736 -20.601 -37.933 1.00 39.53 250 ASN A CA 1
ATOM 2004 C C . ASN A 1 250 ? 17.151 -19.833 -39.194 1.00 39.53 250 ASN A C 1
ATOM 2006 O O . ASN A 1 250 ? 16.781 -20.217 -40.307 1.00 39.53 250 ASN A O 1
ATOM 2010 N N . ARG A 1 251 ? 18.014 -18.827 -39.046 1.00 36.97 251 ARG A N 1
ATOM 2011 C CA . ARG A 1 251 ? 18.927 -18.430 -40.121 1.00 36.97 251 ARG A CA 1
ATOM 2012 C C . ARG A 1 251 ? 20.338 -18.258 -39.566 1.00 36.97 251 ARG A C 1
ATOM 2014 O O . ARG A 1 251 ? 20.568 -17.379 -38.751 1.00 36.97 251 ARG A O 1
ATOM 2021 N N . LYS A 1 252 ? 21.162 -19.205 -40.029 1.00 38.47 252 LYS A N 1
ATOM 2022 C CA . LYS A 1 252 ? 22.612 -19.237 -40.278 1.00 38.47 252 LYS A CA 1
ATOM 2023 C C . LYS A 1 252 ? 23.467 -18.107 -39.720 1.00 38.47 252 LYS A C 1
ATOM 2025 O O . LYS A 1 252 ? 23.223 -16.948 -40.112 1.00 38.47 252 LYS A O 1
#

Secondary structure (DSSP, 8-state):
--------PPPPPP------S------HHHHHHHHHHHHHHHHHHHHHHHHHHHHHHHHHHHHHHTTS---S-TTHHHHHHHHHH---------EE---HHHHHHTGGGGGTSPEEPPPP--HHHHHTS-TT-S-HHHHHHHHHTSTTHHHHHHTGGGHHHHHHS-SEEEEETTTEEEEEEEEE-SSSEEEEEEEEETTTTEEEEEETT--HHHHHHHHHH-SEEEE-S---SS-----SS-----------

Radius of gyration: 33.67 Å; chains: 1; bounding box: 77×79×114 Å

pLDDT: mean 75.25, std 23.29, range [32.03, 98.56]

Sequence (252 aa):
MSATKALNKPLAQLDFKPLSNEIKALPYKANANLKAHLRDINAKTNELLDSMQEFKNTTKEIKLLAYNKPSENNAVEVDRLSNVLGEIPKTREYQVITDKKAFIENLNVLKSVAEPIPPTLDIHAFLKTLDNVENKENFIEHLLTRNNAETRLAYLNLVEPTLKRADIELTFLPNKKEYIKSFKDKDNNLLYLLVTKNNDKTLITGIPNANERYVKNEINKADIIHSFVPLNRQTTEVVNGLAMQILPQNRK

Foldseek 3Di:
DDDDDDDDDDDDDDDDDDPPDDPPPDPPVVVVVVVVVVVVVVVVVVVVVVVVVVVVVVVVVVVVVVPPDDDPDVPPVVVVVCVVPPHPPPPQDWDKDDPLPLCLVQVCLLFVVAAAQDPWAALVRLVVDDPLAQCSVVALVLLCPDPPSVVQRRRSSVAVCQVSPAQKWFADPPWKIKGWHWHDDDPGIKIKIWIAGDSRNYTDYIDINPDSVNVSVSSVNGPIMIGSGDRPDDDDDDPDDDDDDDDDDDDD

Organism: NCBI:txid37372